Protein AF-A0A445KZV9-F1 (afdb_monomer)

Solvent-accessible surface area (backbone atoms only — not comparable to full-atom values): 21470 Å² total; per-residue (Å²): 110,57,69,61,48,52,51,52,54,50,52,50,52,53,32,38,78,72,71,53,68,75,91,66,48,47,76,49,74,42,58,56,65,67,62,50,48,47,48,76,35,94,82,71,67,91,84,64,98,84,54,65,73,58,49,51,55,51,24,54,36,41,75,69,45,56,33,40,73,51,77,39,58,69,94,70,39,68,64,43,75,79,69,49,76,84,76,62,41,69,89,57,83,83,70,83,82,78,90,72,87,88,88,79,88,82,72,75,97,80,87,82,91,64,96,77,85,78,89,84,82,73,97,79,78,86,74,94,62,52,46,40,83,60,93,56,47,57,45,78,57,68,50,74,50,74,50,84,47,96,90,50,82,59,49,73,49,79,43,80,47,68,42,79,77,90,76,91,73,89,78,82,86,82,97,80,80,79,88,72,82,70,92,71,82,90,81,56,73,43,40,75,63,65,45,79,83,72,94,77,59,55,62,44,77,48,72,50,75,42,88,100,34,34,30,36,41,38,36,31,60,52,43,60,41,47,49,66,34,66,53,43,33,39,36,37,29,75,36,60,72,60,64,52,66,44,37,34,45,27,40,32,43,36,41,36,40,46,56,80,95,63,55,46,76,48,76,45,78,78,42,79,40,80,74,59,95,64,73,78,53,62,76,43,69,50,81,43,79,46,72,34,56,89,48,99,66,70,57,51,40,76,57,49,90,65,38,32,31,35,45,37,27,47,34,44,37,39,28,31,81,83,71,52,76,48,74,48,72,46,78,39,43,36,37,38,64,69,80,77,86,123

InterPro domains:
  IPR014752 Arrestin-like, C-terminal domain superfamily [G3DSA:2.60.40.640] (65-165)
  IPR014752 Arrestin-like, C-terminal domain superfamily [G3DSA:2.60.40.640] (197-342)
  IPR028934 Vacuolar protein sorting protein 26 related [PF03643] (88-323)
  IPR028934 Vacuolar protein sorting protein 26 related [PTHR12233] (84-340)

Secondary structure (DSSP, 8-state):
-HHHHHHHHHHHHHHHHTT----SPEE--BS-HHHHHHHH-TT--TT-TT-HHHHHHHHHHHHTTSEE--B--TTT-HHHHHHS-----TTSTT----SS------S-S----S--------S-----S--EE-SS-EE--EEEEEE--SSSPPEEEEEE----SS--------S--------------------PPPS----EEEEEEETTTEEEEEEES-SEEETT-EEEEEEEEEEE-S-EEEEEEEEEEEEEESSGGG-EEEEEEEEEEE--SS---TT-EEEEEEE-TTS-----EEEETTTEEEEEEEEEEEEETT--EEEEEEEEEEE-------

Mean predicted aligned error: 16.7 Å

Structure (mmCIF, N/CA/C/O backbone):
data_AF-A0A445KZV9-F1
#
_entry.id   AF-A0A445KZV9-F1
#
loop_
_atom_site.group_PDB
_atom_site.id
_atom_site.type_symbol
_atom_site.label_atom_id
_atom_site.label_alt_id
_atom_site.label_comp_id
_atom_site.label_asym_id
_atom_site.label_entity_id
_atom_site.label_seq_id
_atom_site.pdbx_PDB_ins_code
_atom_site.Cartn_x
_atom_site.Cartn_y
_atom_site.Cartn_z
_atom_site.occupancy
_atom_site.B_iso_or_equiv
_atom_site.auth_seq_id
_atom_site.auth_comp_id
_atom_site.auth_asym_id
_atom_site.auth_atom_id
_atom_site.pdbx_PDB_model_num
ATOM 1 N N . MET A 1 1 ? 3.998 21.959 -28.632 1.00 68.44 1 MET A N 1
ATOM 2 C CA . MET A 1 1 ? 3.221 22.962 -29.394 1.00 68.44 1 MET A CA 1
ATOM 3 C C . MET A 1 1 ? 4.062 23.615 -30.491 1.00 68.44 1 MET A C 1
ATOM 5 O O . MET A 1 1 ? 3.639 23.536 -31.634 1.00 68.44 1 MET A O 1
ATOM 9 N N . SER A 1 2 ? 5.243 24.186 -30.200 1.00 69.62 2 SER A N 1
ATOM 10 C CA . SER A 1 2 ? 6.109 24.814 -31.225 1.00 69.62 2 SER A CA 1
ATOM 11 C C . SER A 1 2 ? 6.585 23.843 -32.307 1.00 69.62 2 SER A C 1
ATOM 13 O O . SER A 1 2 ? 6.334 24.089 -33.481 1.00 69.62 2 SER A O 1
ATOM 15 N N . ALA A 1 3 ? 7.164 22.700 -31.927 1.00 75.75 3 ALA A N 1
ATOM 16 C CA . ALA A 1 3 ? 7.610 21.675 -32.879 1.00 75.75 3 ALA A CA 1
ATOM 17 C C . ALA A 1 3 ? 6.485 21.207 -33.826 1.00 75.75 3 ALA A C 1
ATOM 19 O O . ALA A 1 3 ? 6.635 21.242 -35.042 1.00 75.75 3 ALA A O 1
ATOM 20 N N . THR A 1 4 ? 5.314 20.876 -33.274 1.00 76.25 4 THR A N 1
ATOM 21 C CA . THR A 1 4 ? 4.137 20.445 -34.048 1.00 76.25 4 THR A CA 1
ATOM 22 C C . THR A 1 4 ? 3.629 21.534 -35.000 1.00 76.25 4 THR A C 1
ATOM 24 O O . THR A 1 4 ? 3.181 21.235 -36.100 1.00 76.25 4 THR A O 1
ATOM 27 N N . CYS A 1 5 ? 3.719 22.812 -34.613 1.00 79.88 5 CYS A N 1
ATOM 28 C CA . CYS A 1 5 ? 3.376 23.930 -35.493 1.00 79.88 5 CYS A CA 1
ATOM 29 C C . CYS A 1 5 ? 4.316 24.004 -36.707 1.00 79.88 5 CYS A C 1
ATOM 31 O O . CYS A 1 5 ? 3.847 24.189 -37.829 1.00 79.88 5 CYS A O 1
ATOM 33 N N . PHE A 1 6 ? 5.626 23.825 -36.507 1.00 81.25 6 PHE A N 1
ATOM 34 C CA . PHE A 1 6 ? 6.593 23.807 -37.608 1.00 81.25 6 PHE A CA 1
ATOM 35 C C . PHE A 1 6 ? 6.370 22.628 -38.555 1.00 81.25 6 PHE A C 1
ATOM 37 O O . PHE A 1 6 ? 6.401 22.812 -39.770 1.00 81.25 6 PHE A O 1
ATOM 44 N N . GLU A 1 7 ? 6.071 21.445 -38.019 1.00 82.69 7 GLU A N 1
ATOM 45 C CA . GLU A 1 7 ? 5.733 20.271 -38.828 1.00 82.69 7 GLU A CA 1
ATOM 46 C C . GLU A 1 7 ? 4.475 20.501 -39.673 1.00 82.69 7 GLU A C 1
ATOM 48 O O . GLU A 1 7 ? 4.464 20.163 -40.854 1.00 82.69 7 GLU A O 1
ATOM 53 N N . ILE A 1 8 ? 3.438 21.137 -39.115 1.00 83.69 8 ILE A N 1
ATOM 54 C CA . ILE A 1 8 ? 2.223 21.487 -39.865 1.00 83.69 8 ILE A CA 1
ATOM 55 C C . ILE A 1 8 ? 2.541 22.465 -41.001 1.00 83.69 8 ILE A C 1
ATOM 57 O O . ILE A 1 8 ? 2.084 22.263 -42.125 1.00 83.69 8 ILE A O 1
ATOM 61 N N . ILE A 1 9 ? 3.323 23.516 -40.734 1.00 83.25 9 ILE A N 1
ATOM 62 C CA . ILE A 1 9 ? 3.712 24.499 -41.758 1.00 83.25 9 ILE A CA 1
ATOM 63 C C . ILE A 1 9 ? 4.495 23.810 -42.880 1.00 83.25 9 ILE A C 1
ATOM 65 O O . ILE A 1 9 ? 4.191 24.009 -44.058 1.00 83.25 9 ILE A O 1
ATOM 69 N N . TRP A 1 10 ? 5.459 22.964 -42.518 1.00 84.44 10 TRP A N 1
ATOM 70 C CA . TRP A 1 10 ? 6.284 22.232 -43.471 1.00 84.44 10 TRP A CA 1
ATOM 71 C C . TRP A 1 10 ? 5.462 21.247 -44.314 1.00 84.44 10 TRP A C 1
ATOM 73 O O . TRP A 1 10 ? 5.542 21.277 -45.542 1.00 84.44 10 TRP A O 1
ATOM 83 N N . LEU A 1 11 ? 4.595 20.442 -43.687 1.00 84.69 11 LEU A N 1
ATOM 84 C CA . LEU A 1 11 ? 3.715 19.500 -44.387 1.00 84.69 11 LEU A CA 1
ATOM 85 C C . LEU A 1 11 ? 2.742 20.210 -45.332 1.00 84.69 11 LEU A C 1
ATOM 87 O O . LEU A 1 11 ? 2.484 19.718 -46.427 1.00 84.69 11 LEU A O 1
ATOM 91 N N . ARG A 1 12 ? 2.212 21.377 -44.951 1.00 84.31 12 ARG A N 1
ATOM 92 C CA . ARG A 1 12 ? 1.340 22.172 -45.830 1.00 84.31 12 ARG A CA 1
ATOM 93 C C . ARG A 1 12 ? 2.097 22.753 -47.023 1.00 84.31 12 ARG A C 1
ATOM 95 O O . ARG A 1 12 ? 1.534 22.797 -48.116 1.00 84.31 12 ARG A O 1
ATOM 102 N N . GLY A 1 13 ? 3.351 23.164 -46.832 1.00 84.75 13 GLY A N 1
ATOM 103 C CA . GLY A 1 13 ? 4.241 23.565 -47.924 1.00 84.75 13 GLY A CA 1
ATOM 104 C C . GLY A 1 13 ? 4.463 22.418 -48.910 1.00 84.75 13 GLY A C 1
ATOM 105 O O . GLY A 1 13 ? 4.162 22.561 -50.092 1.00 84.75 13 GLY A O 1
ATOM 106 N N . LEU A 1 14 ? 4.850 21.247 -48.398 1.00 85.50 14 LEU A N 1
ATOM 107 C CA . LEU A 1 14 ? 5.061 20.038 -49.197 1.00 85.50 14 LEU A CA 1
ATOM 108 C C . LEU A 1 14 ? 3.797 19.615 -49.963 1.00 85.50 14 LEU A C 1
ATOM 110 O O . LEU A 1 14 ? 3.851 19.331 -51.156 1.00 85.50 14 LEU A O 1
ATOM 114 N N . LEU A 1 15 ? 2.637 19.599 -49.302 1.00 83.25 15 LEU A N 1
ATOM 115 C CA . LEU A 1 15 ? 1.367 19.262 -49.949 1.00 83.25 15 LEU A CA 1
ATOM 116 C C . LEU A 1 15 ? 0.999 20.262 -51.050 1.00 83.25 15 LEU A C 1
ATOM 118 O O . LEU A 1 15 ? 0.454 19.858 -52.072 1.00 83.25 15 LEU A O 1
ATOM 122 N N . THR A 1 16 ? 1.336 21.542 -50.877 1.00 86.19 16 THR A N 1
ATOM 123 C CA . THR A 1 16 ? 1.111 22.571 -51.901 1.00 86.19 16 THR A CA 1
ATOM 124 C C . THR A 1 16 ? 1.975 22.323 -53.137 1.00 86.19 16 THR A C 1
ATOM 126 O O . THR A 1 16 ? 1.464 22.407 -54.252 1.00 86.19 16 THR A O 1
ATOM 129 N N . GLU A 1 17 ? 3.245 21.951 -52.961 1.00 87.12 17 GLU A N 1
ATOM 130 C CA . GLU A 1 17 ? 4.136 21.576 -54.071 1.00 87.12 17 GLU A CA 1
ATOM 131 C C . GLU A 1 17 ? 3.657 20.314 -54.803 1.00 87.12 17 GLU A C 1
ATOM 133 O O . GLU A 1 17 ? 3.781 20.212 -56.021 1.00 87.12 17 GLU A O 1
ATOM 138 N N . LEU A 1 18 ? 3.031 19.384 -54.076 1.00 84.12 18 LEU A N 1
ATOM 139 C CA . LEU A 1 18 ? 2.405 18.181 -54.632 1.00 84.12 18 LEU A CA 1
ATOM 140 C C . LEU A 1 18 ? 1.016 18.434 -55.257 1.00 84.12 18 LEU A C 1
ATOM 142 O O . LEU A 1 18 ? 0.366 17.488 -55.699 1.00 84.12 18 LEU A O 1
ATOM 146 N N . GLY A 1 19 ? 0.552 19.688 -55.307 1.00 85.56 19 GLY A N 1
ATOM 147 C CA . GLY A 1 19 ? -0.718 20.085 -55.929 1.00 85.56 19 GLY A CA 1
ATOM 148 C C . GLY A 1 19 ? -1.952 20.007 -55.020 1.00 85.56 19 GLY A C 1
ATOM 149 O O . GLY A 1 19 ? -3.067 20.246 -55.480 1.00 85.56 19 GLY A O 1
ATOM 150 N N . PHE A 1 20 ? -1.778 19.716 -53.730 1.00 81.25 20 PHE A N 1
ATOM 151 C CA . PHE A 1 20 ? -2.844 19.612 -52.729 1.00 81.25 20 PHE A CA 1
ATOM 152 C C . PHE A 1 20 ? -2.819 20.808 -51.767 1.00 81.25 20 PHE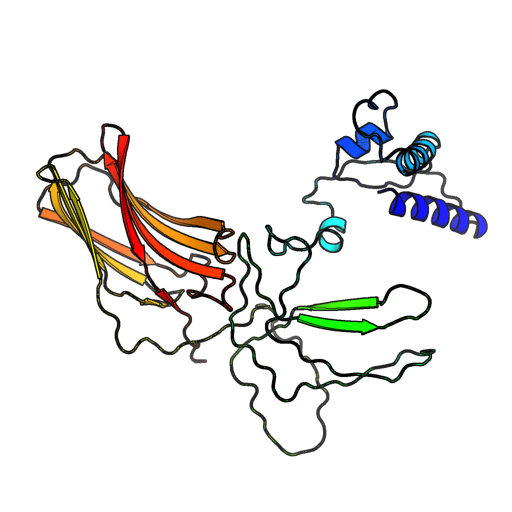 A C 1
ATOM 154 O O . PHE A 1 20 ? -2.449 20.690 -50.596 1.00 81.25 20 PHE A O 1
ATOM 161 N N . SER A 1 21 ? -3.226 21.985 -52.247 1.00 79.69 21 SER A N 1
ATOM 162 C CA . SER A 1 21 ? -3.304 23.181 -51.404 1.00 79.69 21 SER A CA 1
ATOM 163 C C . SER A 1 21 ? -4.443 23.071 -50.381 1.00 79.69 21 SER A C 1
ATOM 165 O O . SER A 1 21 ? -5.591 22.759 -50.701 1.00 79.69 21 SER A O 1
ATOM 167 N N . GLN A 1 22 ? -4.138 23.330 -49.109 1.00 81.00 22 GLN A N 1
ATOM 168 C CA . GLN A 1 22 ? -5.144 23.316 -48.047 1.00 81.00 22 GLN A CA 1
ATOM 169 C C . GLN A 1 22 ? -5.723 24.721 -47.840 1.00 81.00 22 GLN A C 1
ATOM 171 O O . GLN A 1 22 ? -5.030 25.619 -47.372 1.00 81.00 22 GLN A O 1
ATOM 176 N N . ALA A 1 23 ? -7.008 24.916 -48.143 1.00 78.62 23 ALA A N 1
ATOM 177 C CA . ALA A 1 23 ? -7.672 26.216 -47.984 1.00 78.62 23 ALA A CA 1
ATOM 178 C C . ALA A 1 23 ? -8.052 26.547 -46.528 1.00 78.62 23 ALA A C 1
ATOM 180 O O . ALA A 1 23 ? -8.183 27.717 -46.178 1.00 78.62 23 ALA A O 1
ATOM 181 N N . GLN A 1 24 ? -8.244 25.531 -45.680 1.00 85.94 24 GLN A N 1
ATOM 182 C CA . GLN A 1 24 ? -8.680 25.708 -44.291 1.00 85.94 24 GLN A CA 1
ATOM 183 C C . GLN A 1 24 ? -7.506 25.622 -43.300 1.00 85.94 24 GLN A C 1
ATOM 185 O O . GLN A 1 24 ? -6.539 24.898 -43.578 1.00 85.94 24 GLN A O 1
ATOM 190 N N . PRO A 1 25 ? -7.582 26.323 -42.150 1.00 87.31 25 PRO A N 1
ATOM 191 C CA . PRO A 1 25 ? -6.576 26.233 -41.093 1.00 87.31 25 PRO A CA 1
ATOM 192 C C . PRO A 1 25 ? -6.509 24.818 -40.513 1.00 87.31 25 PRO A C 1
ATOM 194 O O . PRO A 1 25 ? -7.543 24.200 -40.257 1.00 87.31 25 PRO A O 1
ATOM 197 N N . THR A 1 26 ? -5.306 24.310 -40.247 1.00 88.25 26 THR A N 1
ATOM 198 C CA . THR A 1 26 ? -5.142 22.997 -39.604 1.00 88.25 26 THR A CA 1
ATOM 199 C C . THR A 1 26 ? -5.372 23.120 -38.088 1.00 88.25 26 THR A C 1
ATOM 201 O O . THR A 1 26 ? -4.723 23.951 -37.449 1.00 88.25 26 THR A O 1
ATOM 204 N N . PRO A 1 27 ? -6.284 22.338 -37.479 1.00 85.75 27 PRO A N 1
ATOM 205 C CA . PRO A 1 27 ? -6.513 22.381 -36.037 1.00 85.75 27 PRO A CA 1
ATOM 206 C C . PRO A 1 27 ? -5.355 21.738 -35.268 1.00 85.75 27 PRO A C 1
ATOM 208 O O . PRO A 1 27 ? -5.082 20.548 -35.400 1.00 85.75 27 PRO A O 1
ATOM 211 N N . LEU A 1 28 ? -4.692 22.537 -34.435 1.00 85.81 28 LEU A N 1
ATOM 212 C CA . LEU A 1 28 ? -3.673 22.117 -33.482 1.00 85.81 28 LEU A CA 1
ATOM 213 C C . LEU A 1 28 ? -4.291 22.127 -32.078 1.00 85.81 28 LEU A C 1
ATOM 215 O O . LEU A 1 28 ? -4.379 23.168 -31.428 1.00 85.81 28 LEU A O 1
ATOM 219 N N . HIS A 1 29 ? -4.759 20.963 -31.629 1.00 82.62 29 HIS A N 1
ATOM 220 C CA . HIS A 1 29 ? -5.399 20.813 -30.323 1.00 82.62 29 HIS A CA 1
ATOM 221 C C . HIS A 1 29 ? -4.395 20.985 -29.177 1.00 82.62 29 HIS A C 1
ATOM 223 O O . HIS A 1 29 ? -3.295 20.432 -29.223 1.00 82.62 29 HIS A O 1
ATOM 229 N N . ALA A 1 30 ? -4.789 21.732 -28.146 1.00 78.06 30 ALA A N 1
ATOM 230 C CA . ALA A 1 30 ? -3.965 21.979 -26.967 1.00 78.06 30 ALA A CA 1
ATOM 231 C C . ALA A 1 30 ? -4.789 21.957 -25.672 1.00 78.06 30 ALA A C 1
ATOM 233 O O . ALA A 1 30 ? -5.921 22.440 -25.642 1.00 78.06 30 ALA A O 1
ATOM 234 N N . ASP A 1 31 ? -4.202 21.433 -24.599 1.00 77.25 31 ASP A N 1
ATOM 235 C CA . ASP A 1 31 ? -4.794 21.355 -23.259 1.00 77.25 31 ASP A CA 1
ATOM 236 C C . ASP A 1 31 ? -4.443 22.556 -22.373 1.00 77.25 31 ASP A C 1
ATOM 238 O O . ASP A 1 31 ? -5.211 22.954 -21.498 1.00 77.25 31 ASP A O 1
ATOM 242 N N . ASN A 1 32 ? -3.283 23.172 -22.600 1.00 79.00 32 ASN A N 1
ATOM 243 C CA . ASN A 1 32 ? -2.842 24.317 -21.819 1.00 79.00 32 ASN A CA 1
ATOM 244 C C . ASN A 1 32 ? -3.531 25.612 -22.279 1.00 79.00 32 ASN A C 1
ATOM 246 O O . ASN A 1 32 ? -3.108 26.274 -23.231 1.00 79.00 32 ASN A O 1
ATOM 250 N N . THR A 1 33 ? -4.566 26.007 -21.542 1.00 77.25 33 THR A N 1
ATOM 251 C CA . THR A 1 33 ? -5.363 27.214 -21.791 1.00 77.25 33 THR A CA 1
ATOM 252 C C . THR A 1 33 ? -4.523 28.492 -21.740 1.00 77.25 33 THR A C 1
ATOM 254 O O . THR A 1 33 ? -4.758 29.404 -22.531 1.00 77.25 33 THR A O 1
ATOM 257 N N . SER A 1 34 ? -3.492 28.549 -20.889 1.00 71.00 34 SER A N 1
ATOM 258 C CA . SER A 1 34 ? -2.565 29.686 -20.834 1.00 71.00 34 SER A CA 1
ATOM 259 C C . SER A 1 34 ? -1.707 29.784 -22.097 1.00 71.00 34 SER A C 1
ATOM 261 O O . SER A 1 34 ? -1.517 30.878 -22.620 1.00 71.00 34 SER A O 1
ATOM 263 N N . ALA A 1 35 ? -1.230 28.657 -22.633 1.00 70.94 35 ALA A N 1
ATOM 264 C CA . ALA A 1 35 ? -0.456 28.642 -23.878 1.00 70.94 35 ALA A CA 1
ATOM 265 C C . ALA A 1 35 ? -1.302 29.086 -25.085 1.00 70.94 35 ALA A C 1
ATOM 267 O O . ALA A 1 35 ? -0.828 29.859 -25.916 1.00 70.94 35 ALA A O 1
ATOM 268 N N . ILE A 1 36 ? -2.573 28.669 -25.139 1.00 78.25 36 ILE A N 1
ATOM 269 C CA . ILE A 1 36 ? -3.538 29.113 -26.159 1.00 78.25 36 ILE A CA 1
ATOM 270 C C . ILE A 1 36 ? -3.770 30.626 -26.060 1.00 78.25 36 ILE A C 1
ATOM 272 O O . ILE A 1 36 ? -3.716 31.327 -27.067 1.00 78.25 36 ILE A O 1
ATOM 276 N N . GLN A 1 37 ? -3.990 31.146 -24.850 1.00 73.56 37 GLN A N 1
ATOM 277 C CA . GLN A 1 37 ? -4.226 32.576 -24.625 1.00 73.56 37 GLN A CA 1
ATOM 278 C C . GLN A 1 37 ? -3.011 33.437 -24.983 1.00 73.56 37 GLN A C 1
ATOM 280 O O . GLN A 1 37 ? -3.175 34.498 -25.580 1.00 73.56 37 GLN A O 1
ATOM 285 N N . ILE A 1 38 ? -1.798 32.973 -24.671 1.00 73.62 38 ILE A N 1
ATOM 286 C CA . ILE A 1 38 ? -0.553 33.660 -25.040 1.00 73.62 38 ILE A CA 1
ATOM 287 C C . ILE A 1 38 ? -0.361 33.657 -26.561 1.00 73.62 38 ILE A C 1
ATOM 289 O O . ILE A 1 38 ? 0.065 34.666 -27.124 1.00 73.62 38 ILE A O 1
ATOM 293 N N . ALA A 1 39 ? -0.678 32.555 -27.246 1.00 70.69 39 ALA A N 1
ATOM 294 C CA . ALA A 1 39 ? -0.599 32.490 -28.704 1.00 70.69 39 ALA A CA 1
ATOM 295 C C . ALA A 1 39 ? -1.643 33.400 -29.379 1.00 70.69 39 ALA A C 1
ATOM 297 O O . ALA A 1 39 ? -1.313 34.059 -30.358 1.00 70.69 39 ALA A O 1
ATOM 298 N N . ALA A 1 40 ? -2.857 33.490 -28.825 1.00 72.06 40 ALA A N 1
ATOM 299 C CA . ALA A 1 40 ? -3.976 34.220 -29.421 1.00 72.06 40 ALA A CA 1
ATOM 300 C C . ALA A 1 40 ? -4.052 35.721 -29.072 1.00 72.06 40 ALA A C 1
ATOM 302 O O . ALA A 1 40 ? -4.736 36.450 -29.785 1.00 72.06 40 ALA A O 1
ATOM 303 N N . ASN A 1 41 ? -3.407 36.200 -27.995 1.00 68.94 41 ASN A N 1
ATOM 304 C CA . ASN A 1 41 ? -3.514 37.601 -27.556 1.00 68.94 41 ASN A CA 1
ATOM 305 C C . ASN A 1 41 ? -2.153 38.280 -27.277 1.00 68.94 41 ASN A C 1
ATOM 307 O O . ASN A 1 41 ? -1.407 37.832 -26.403 1.00 68.94 41 ASN A O 1
ATOM 311 N N . PRO A 1 42 ? -1.857 39.432 -27.917 1.00 57.06 42 PRO A N 1
ATOM 312 C CA . PRO A 1 42 ? -0.589 40.154 -27.769 1.00 57.06 42 PRO A CA 1
ATOM 313 C C . PRO A 1 42 ? -0.447 40.984 -26.476 1.00 57.06 42 PRO A C 1
ATOM 315 O O . PRO A 1 42 ? 0.577 41.614 -26.272 1.00 57.06 42 PRO A O 1
ATOM 318 N N . VAL A 1 43 ? -1.441 41.025 -25.584 1.00 58.53 43 VAL A N 1
ATOM 319 C CA . VAL A 1 43 ? -1.382 41.868 -24.364 1.00 58.53 43 VAL A CA 1
ATOM 320 C C . VAL A 1 43 ? -0.793 41.119 -23.152 1.00 58.53 43 VAL A C 1
ATOM 322 O O . VAL A 1 43 ? -0.329 41.732 -22.194 1.00 58.53 43 VAL A O 1
ATOM 325 N N . TYR A 1 44 ? -0.737 39.783 -23.187 1.00 55.59 44 TYR A N 1
ATOM 326 C CA . TYR A 1 44 ? -0.236 38.956 -22.081 1.00 55.59 44 TYR A CA 1
ATOM 327 C C . TYR A 1 44 ? 1.267 38.678 -22.230 1.00 55.59 44 TYR A C 1
ATOM 329 O O . TYR A 1 44 ? 1.664 37.621 -22.719 1.00 55.59 44 TYR A O 1
ATOM 337 N N . HIS A 1 45 ? 2.123 39.640 -21.874 1.00 54.09 45 HIS A N 1
ATOM 338 C CA . HIS A 1 45 ? 3.590 39.513 -22.015 1.00 54.09 45 HIS A CA 1
ATOM 339 C C . HIS A 1 45 ? 4.360 39.553 -20.688 1.00 54.09 45 HIS A C 1
ATOM 341 O O . HIS A 1 45 ? 5.577 39.397 -20.673 1.00 54.09 45 HIS A O 1
ATOM 347 N N . GLU A 1 46 ? 3.695 39.734 -19.548 1.00 46.19 46 GLU A N 1
ATOM 348 C CA . GLU A 1 46 ? 4.412 40.310 -18.408 1.00 46.19 46 GLU A CA 1
ATOM 349 C C . GLU A 1 46 ? 5.286 39.364 -17.560 1.00 46.19 46 GLU A C 1
ATOM 351 O O . GLU A 1 46 ? 5.911 39.851 -16.622 1.00 46.19 46 GLU A O 1
ATOM 356 N N . ARG A 1 47 ? 5.416 38.049 -17.838 1.00 50.72 47 ARG A N 1
ATOM 357 C CA . ARG A 1 47 ? 6.205 37.157 -16.940 1.00 50.72 47 ARG A CA 1
ATOM 358 C C . ARG A 1 47 ? 7.033 35.991 -17.516 1.00 50.72 47 ARG A C 1
ATOM 360 O O . ARG A 1 47 ? 7.427 35.130 -16.737 1.00 50.72 47 ARG A O 1
ATOM 367 N N . THR A 1 48 ? 7.400 35.929 -18.799 1.00 49.75 48 THR A N 1
ATOM 368 C CA . THR A 1 48 ? 8.268 34.820 -19.292 1.00 49.75 48 THR A CA 1
ATOM 369 C C . THR A 1 48 ? 9.348 35.263 -20.284 1.00 49.75 48 THR A C 1
ATOM 371 O O . THR A 1 48 ? 9.244 35.075 -21.489 1.00 49.75 48 THR A O 1
ATOM 374 N N . LYS A 1 49 ? 10.459 35.785 -19.752 1.00 45.28 49 LYS A N 1
ATOM 375 C CA . LYS A 1 49 ? 11.611 36.328 -20.504 1.00 45.28 49 LYS A CA 1
ATOM 376 C C . LYS A 1 49 ? 12.509 35.286 -21.216 1.00 45.28 49 LYS A C 1
ATOM 378 O O . LYS A 1 49 ? 13.607 35.619 -21.640 1.00 45.28 49 LYS A O 1
ATOM 383 N N . HIS A 1 50 ? 12.073 34.025 -21.329 1.00 46.50 50 HIS A N 1
ATOM 384 C CA . HIS A 1 50 ? 12.854 32.925 -21.931 1.00 46.50 50 HIS A CA 1
ATOM 385 C C . HIS A 1 50 ? 12.100 32.111 -23.007 1.00 46.50 50 HIS A C 1
ATOM 387 O O . HIS A 1 50 ? 12.567 31.045 -23.393 1.00 46.50 50 HIS A O 1
ATOM 393 N N . ILE A 1 51 ? 10.950 32.585 -23.508 1.00 50.91 51 ILE A N 1
ATOM 394 C CA . ILE A 1 51 ? 10.084 31.838 -24.455 1.00 50.91 51 ILE A CA 1
ATOM 395 C C . ILE A 1 51 ? 9.849 32.608 -25.783 1.00 50.91 51 ILE A C 1
ATOM 397 O O . ILE A 1 51 ? 8.997 32.260 -26.596 1.00 50.91 51 ILE A O 1
ATOM 401 N N . GLU A 1 52 ? 10.615 33.665 -26.053 1.00 52.12 52 GLU A N 1
ATOM 402 C CA . GLU A 1 52 ? 10.238 34.655 -27.074 1.00 52.12 52 GLU A CA 1
ATOM 403 C C . GLU A 1 52 ? 10.233 34.108 -28.520 1.00 52.12 52 GLU A C 1
ATOM 405 O O . GLU A 1 52 ? 9.259 34.322 -29.237 1.00 52.12 52 GLU A O 1
ATOM 410 N N . VAL A 1 53 ? 11.224 33.323 -28.959 1.00 54.38 53 VAL A N 1
ATOM 411 C CA . VAL A 1 53 ? 11.365 32.970 -30.394 1.00 54.38 53 VAL A CA 1
ATOM 412 C C . VAL A 1 53 ? 10.294 31.983 -30.899 1.00 54.38 53 VAL A C 1
ATOM 414 O O . VAL A 1 53 ? 9.689 32.194 -31.955 1.00 54.38 53 VAL A O 1
ATOM 417 N N . ASP A 1 54 ? 10.004 30.933 -30.129 1.00 58.47 54 ASP A N 1
ATOM 418 C CA . ASP A 1 54 ? 9.048 29.884 -30.517 1.00 58.47 54 ASP A CA 1
ATOM 419 C C . ASP A 1 54 ? 7.594 30.379 -30.493 1.00 58.47 54 ASP A C 1
ATOM 421 O O . ASP A 1 54 ? 6.780 29.995 -31.336 1.00 58.47 54 ASP A O 1
ATOM 425 N N . CYS A 1 55 ? 7.259 31.271 -29.556 1.00 64.62 55 CYS A N 1
ATOM 426 C CA . CYS A 1 55 ? 5.912 31.826 -29.434 1.00 64.62 55 CYS A CA 1
ATOM 427 C C . CYS A 1 55 ? 5.570 32.816 -30.552 1.00 64.62 55 CYS A C 1
ATOM 429 O O . CYS A 1 55 ? 4.413 32.869 -30.971 1.00 64.62 55 CYS A O 1
ATOM 431 N N . HIS A 1 56 ? 6.546 33.573 -31.069 1.00 68.25 56 HIS A N 1
ATOM 432 C CA . HIS A 1 56 ? 6.316 34.463 -32.212 1.00 68.25 56 HIS A CA 1
ATOM 433 C C . HIS A 1 56 ? 5.942 33.688 -33.480 1.00 68.25 56 HIS A C 1
ATOM 435 O O . HIS A 1 56 ? 5.032 34.099 -34.195 1.00 68.25 56 HIS A O 1
ATOM 441 N N . SER A 1 57 ? 6.586 32.543 -33.716 1.00 69.56 57 SER A N 1
ATOM 442 C CA . SER A 1 57 ? 6.352 31.721 -34.911 1.00 69.56 57 SER A CA 1
ATOM 443 C C . SER A 1 57 ? 4.965 31.066 -34.910 1.00 69.56 57 SER A C 1
ATOM 445 O O . SER A 1 57 ? 4.272 31.076 -35.925 1.00 69.56 57 SER A O 1
ATOM 447 N N . ILE A 1 58 ? 4.519 30.543 -33.760 1.00 76.88 58 ILE A N 1
ATOM 448 C CA . ILE A 1 58 ? 3.165 29.975 -33.614 1.00 76.88 58 ILE A CA 1
ATOM 449 C C . ILE A 1 58 ? 2.103 31.067 -33.784 1.00 76.88 58 ILE A C 1
ATOM 451 O O . ILE A 1 58 ? 1.073 30.836 -34.416 1.00 76.88 58 ILE A O 1
ATOM 455 N N . ARG A 1 59 ? 2.356 32.260 -33.235 1.00 77.88 59 ARG A N 1
ATOM 456 C CA . ARG A 1 59 ? 1.445 33.403 -33.342 1.00 77.88 59 ARG A CA 1
ATOM 457 C C . ARG A 1 59 ? 1.291 33.872 -34.787 1.00 77.88 59 ARG A C 1
ATOM 459 O O . ARG A 1 59 ? 0.169 33.972 -35.262 1.00 77.88 59 ARG A O 1
ATOM 466 N N . ASP A 1 60 ? 2.395 34.061 -35.506 1.00 79.62 60 ASP A N 1
ATOM 467 C CA . ASP A 1 60 ? 2.368 34.435 -36.926 1.00 79.62 60 ASP A CA 1
ATOM 468 C C . ASP A 1 60 ? 1.620 33.386 -37.776 1.00 79.62 60 ASP A C 1
ATOM 470 O O . ASP A 1 60 ? 0.821 33.734 -38.645 1.00 79.62 60 ASP A O 1
ATOM 474 N N . ALA A 1 61 ? 1.780 32.093 -37.471 1.00 81.19 61 ALA A N 1
ATOM 475 C CA . ALA A 1 61 ? 1.035 31.020 -38.132 1.00 81.19 61 ALA A CA 1
ATOM 476 C C . ALA A 1 61 ? -0.475 31.029 -37.811 1.00 81.19 61 ALA A C 1
ATOM 478 O O . ALA A 1 61 ? -1.294 30.708 -38.679 1.00 81.19 61 ALA A O 1
ATOM 479 N N . TYR A 1 62 ? -0.855 31.396 -36.585 1.00 83.38 62 TYR A N 1
ATOM 480 C CA . TYR A 1 62 ? -2.251 31.552 -36.174 1.00 83.38 62 TYR A CA 1
ATOM 481 C C . TYR A 1 62 ? -2.900 32.781 -36.831 1.00 83.38 62 TYR A C 1
ATOM 483 O O . TYR A 1 62 ? -3.975 32.665 -37.423 1.00 83.38 62 TYR A O 1
ATOM 491 N N . ASP A 1 63 ? -2.215 33.928 -36.830 1.00 81.56 63 ASP A N 1
ATOM 492 C CA . ASP A 1 63 ? -2.698 35.182 -37.425 1.00 81.56 63 ASP A CA 1
ATOM 493 C C . ASP A 1 63 ? -2.884 35.058 -38.945 1.00 81.56 63 ASP A C 1
ATOM 495 O O . ASP A 1 63 ? -3.883 35.517 -39.505 1.00 81.56 63 ASP A O 1
ATOM 499 N N . ARG A 1 64 ? -1.976 34.339 -39.621 1.00 83.00 64 ARG A N 1
ATOM 500 C CA . ARG A 1 64 ? -2.089 33.999 -41.052 1.00 83.00 64 ARG A CA 1
ATOM 501 C C . ARG A 1 64 ? -3.132 32.922 -41.355 1.00 83.00 64 ARG A C 1
ATOM 503 O O . ARG A 1 64 ? -3.268 32.523 -42.510 1.00 83.00 64 ARG A O 1
ATOM 510 N N . ARG A 1 65 ? -3.864 32.437 -40.345 1.00 82.25 65 ARG A N 1
ATOM 511 C CA . ARG A 1 65 ? -4.864 31.361 -40.455 1.00 82.25 65 ARG A CA 1
ATOM 512 C C . ARG A 1 65 ? -4.303 30.061 -41.045 1.00 82.25 65 ARG A C 1
ATOM 514 O O . ARG A 1 65 ? -5.032 29.290 -41.664 1.00 82.25 65 ARG A O 1
ATOM 521 N N . VAL A 1 66 ? -3.011 29.795 -40.846 1.00 84.50 66 VAL A N 1
ATOM 522 C CA . VAL A 1 66 ? -2.388 28.516 -41.227 1.00 84.50 66 VAL A CA 1
ATOM 523 C C . VAL A 1 66 ? -2.809 27.422 -40.244 1.00 84.50 66 VAL A C 1
ATOM 525 O O . VAL A 1 66 ? -3.069 26.287 -40.649 1.00 84.50 66 VAL A O 1
ATOM 528 N N . ILE A 1 67 ? -2.944 27.783 -38.965 1.00 87.56 67 ILE A N 1
ATOM 529 C CA . ILE A 1 67 ? -3.381 26.896 -37.885 1.00 87.56 67 ILE A CA 1
ATOM 530 C C . ILE A 1 67 ? -4.563 27.486 -37.106 1.00 87.56 67 ILE A C 1
ATOM 532 O O . ILE A 1 67 ? -4.769 28.697 -37.089 1.00 87.56 67 ILE A O 1
ATOM 536 N N . SER A 1 68 ? -5.323 26.628 -36.427 1.00 87.50 68 SER A N 1
ATOM 537 C CA . SER A 1 68 ? -6.285 27.021 -35.386 1.00 87.50 68 SER A CA 1
ATOM 538 C C . SER A 1 68 ? -5.954 26.309 -34.073 1.00 87.50 68 SER A C 1
ATOM 540 O O . SER A 1 68 ? -5.370 25.230 -34.101 1.00 87.50 68 SER A O 1
ATOM 542 N N . LEU A 1 69 ? -6.300 26.907 -32.928 1.00 84.75 69 LEU A N 1
ATOM 543 C CA . LEU A 1 69 ? -5.939 26.403 -31.592 1.00 84.75 69 LEU A CA 1
ATOM 544 C C . LEU A 1 69 ? -7.181 26.037 -30.756 1.00 84.75 69 LEU A C 1
ATOM 546 O O . LEU A 1 69 ? -7.486 26.714 -29.771 1.00 84.75 69 LEU A O 1
ATOM 550 N N . PRO A 1 70 ? -7.948 25.001 -31.141 1.00 83.38 70 PRO A N 1
ATOM 551 C CA . PRO A 1 70 ? -9.060 24.522 -30.329 1.00 83.38 70 PRO A CA 1
ATOM 552 C C . PRO A 1 70 ? -8.560 23.907 -29.014 1.00 83.38 70 PRO A C 1
ATOM 554 O O . PRO A 1 70 ? -7.691 23.031 -29.006 1.00 83.38 70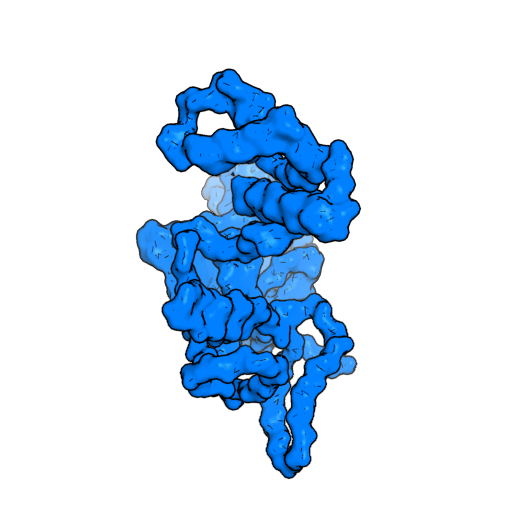 PRO A O 1
ATOM 557 N N . HIS A 1 71 ? -9.151 24.330 -27.897 1.00 82.94 71 HIS A N 1
ATOM 558 C CA . HIS A 1 71 ? -8.882 23.722 -26.597 1.00 82.94 71 HIS A CA 1
ATOM 559 C C . HIS A 1 71 ? -9.452 22.299 -26.533 1.00 82.94 71 HIS A C 1
ATOM 561 O O . HIS A 1 71 ? -10.605 22.069 -26.907 1.00 82.94 71 HIS A O 1
ATOM 567 N N . ILE A 1 72 ? -8.669 21.358 -26.008 1.00 80.88 72 ILE A N 1
ATOM 568 C CA . ILE A 1 72 ? -9.111 20.000 -25.683 1.00 80.88 72 ILE A CA 1
ATOM 569 C C . ILE A 1 72 ? -8.840 19.721 -24.204 1.00 80.88 72 ILE A C 1
ATOM 571 O O . ILE A 1 72 ? -7.817 20.125 -23.668 1.00 80.88 72 ILE A O 1
ATOM 575 N N . SER A 1 73 ? -9.759 19.041 -23.517 1.00 72.38 73 SER A N 1
ATOM 576 C CA . SER A 1 73 ? -9.503 18.629 -22.134 1.00 72.38 73 SER A CA 1
ATOM 577 C C . SER A 1 73 ? -8.344 17.632 -22.087 1.00 72.38 73 SER A C 1
ATOM 579 O O . SER A 1 73 ? -8.292 16.710 -22.902 1.00 72.38 73 SER A O 1
ATOM 581 N N . THR A 1 74 ? -7.459 17.773 -21.098 1.00 67.62 74 THR A N 1
ATOM 582 C CA . THR A 1 74 ? -6.330 16.866 -20.842 1.00 67.62 74 THR A CA 1
ATOM 583 C C . THR A 1 74 ? -6.746 15.389 -20.813 1.00 67.62 74 THR A C 1
ATOM 585 O O . THR A 1 74 ? -6.020 14.536 -21.305 1.00 67.62 74 THR A O 1
ATOM 588 N N . SER A 1 75 ? -7.941 15.067 -20.302 1.00 62.59 75 SER A N 1
ATOM 589 C CA . SER A 1 75 ? -8.450 13.686 -20.242 1.00 62.59 75 SER A CA 1
ATOM 590 C C . SER A 1 75 ? -8.805 13.082 -21.608 1.00 62.59 75 SER A C 1
ATOM 592 O O . SER A 1 75 ? -8.968 11.870 -21.713 1.00 62.59 75 SER A O 1
ATOM 594 N N . ILE A 1 76 ? -8.925 13.911 -22.648 1.00 68.38 76 ILE A N 1
ATOM 595 C CA . ILE A 1 76 ? -9.318 13.528 -24.014 1.00 68.38 76 ILE A CA 1
ATOM 596 C C . ILE A 1 76 ? -8.144 13.735 -24.994 1.00 68.38 76 ILE A C 1
ATOM 598 O O . ILE A 1 76 ? -8.190 13.285 -26.139 1.00 68.38 76 ILE A O 1
ATOM 602 N N . GLN A 1 77 ? -7.055 14.379 -24.563 1.00 68.56 77 GLN A N 1
ATOM 603 C CA . GLN A 1 77 ? -5.862 14.584 -25.378 1.00 68.56 77 GLN A CA 1
ATOM 604 C C . GLN A 1 77 ? -5.106 13.260 -25.560 1.00 68.56 77 GLN A C 1
ATOM 606 O O . GLN A 1 77 ? -4.238 12.902 -24.775 1.00 68.56 77 GLN A O 1
ATOM 611 N N . ILE A 1 78 ? -5.404 12.533 -26.640 1.00 62.22 78 ILE A N 1
ATOM 612 C CA . ILE A 1 78 ? -4.772 11.237 -26.958 1.00 62.22 78 ILE A CA 1
ATOM 613 C C . ILE A 1 78 ? -3.238 11.360 -27.046 1.00 62.22 78 ILE A C 1
ATOM 615 O O . ILE A 1 78 ? -2.521 10.436 -26.673 1.00 62.22 78 ILE A O 1
ATOM 619 N N . ALA A 1 79 ? -2.718 12.520 -27.463 1.00 59.16 79 ALA A N 1
ATOM 620 C CA . ALA A 1 79 ? -1.282 12.795 -27.489 1.00 59.16 79 ALA A CA 1
ATOM 621 C C . ALA A 1 79 ? -0.624 12.760 -26.096 1.00 59.16 79 ALA A C 1
ATOM 623 O O . ALA A 1 79 ? 0.565 12.464 -26.008 1.00 59.16 79 ALA A O 1
ATOM 624 N N . ASP A 1 80 ? -1.362 12.999 -25.007 1.00 53.81 80 ASP A N 1
ATOM 625 C CA . ASP A 1 80 ? -0.820 12.911 -23.646 1.00 53.81 80 ASP A CA 1
ATOM 626 C C . ASP A 1 80 ? -0.461 11.486 -23.257 1.00 53.81 80 ASP A C 1
ATOM 628 O O . ASP A 1 80 ? 0.555 11.283 -22.606 1.00 53.81 80 ASP A O 1
ATOM 632 N N . ILE A 1 81 ? -1.228 10.489 -23.703 1.00 56.19 81 ILE A N 1
ATOM 633 C CA . ILE A 1 81 ? -0.873 9.076 -23.505 1.00 56.19 81 ILE A CA 1
ATOM 634 C C . ILE A 1 81 ? 0.502 8.763 -24.118 1.00 56.19 81 ILE A C 1
ATOM 636 O O . ILE A 1 81 ? 1.240 7.941 -23.579 1.00 56.19 81 ILE A O 1
ATOM 640 N N . PHE A 1 82 ? 0.856 9.429 -25.220 1.00 47.09 82 PHE A N 1
ATOM 641 C CA . PHE A 1 82 ? 2.099 9.191 -25.956 1.00 47.09 82 PHE A CA 1
ATOM 642 C C . PHE A 1 82 ? 3.251 10.130 -25.565 1.00 47.09 82 PHE A C 1
ATOM 644 O O . PHE A 1 82 ? 4.403 9.819 -25.855 1.00 47.09 82 PHE A O 1
ATOM 651 N N . THR A 1 83 ? 2.970 11.267 -24.920 1.00 44.56 83 THR A N 1
ATOM 652 C CA . THR A 1 83 ? 3.970 12.317 -24.631 1.00 44.56 83 THR A CA 1
ATOM 653 C C . THR A 1 83 ? 4.130 12.635 -23.147 1.00 44.56 83 THR A C 1
ATOM 655 O O . THR A 1 83 ? 5.191 13.117 -22.746 1.00 44.56 83 THR A O 1
ATOM 658 N N . LYS A 1 84 ? 3.130 12.339 -22.305 1.00 45.12 84 LYS A N 1
ATOM 659 C CA . LYS A 1 84 ? 3.257 12.413 -20.847 1.00 45.12 84 LYS A CA 1
ATOM 660 C C . LYS A 1 84 ? 3.803 11.079 -20.353 1.00 45.12 84 LYS A C 1
ATOM 662 O O . LYS A 1 84 ? 3.206 10.021 -20.532 1.00 45.12 84 LYS A O 1
ATOM 667 N N . THR A 1 85 ? 4.972 11.127 -19.727 1.00 37.47 85 THR A N 1
ATOM 668 C CA . THR A 1 85 ? 5.580 9.961 -19.092 1.00 37.47 85 THR A CA 1
ATOM 669 C C . THR A 1 85 ? 4.655 9.429 -17.996 1.00 37.47 85 THR A C 1
ATOM 671 O O . THR A 1 85 ? 4.377 10.117 -17.017 1.00 37.47 85 THR A O 1
ATOM 674 N N . LEU A 1 86 ? 4.174 8.192 -18.158 1.00 40.69 86 LEU A N 1
ATOM 675 C CA . LEU A 1 86 ? 3.462 7.452 -17.113 1.00 40.69 86 LEU A CA 1
ATOM 676 C C . LEU A 1 86 ? 4.355 7.370 -15.871 1.00 40.69 86 LEU A C 1
ATOM 678 O O . LEU A 1 86 ? 5.410 6.729 -15.894 1.00 40.69 86 LEU A O 1
ATOM 682 N N . THR A 1 87 ? 3.933 8.075 -14.828 1.00 36.22 87 THR A N 1
ATOM 683 C CA . THR A 1 87 ? 4.819 8.756 -13.895 1.00 36.22 87 THR A CA 1
ATOM 684 C C . THR A 1 87 ? 5.805 7.857 -13.147 1.00 36.22 87 THR A C 1
ATOM 686 O O . THR A 1 87 ? 5.538 6.711 -12.786 1.00 36.22 87 THR A O 1
ATOM 689 N N . GLN A 1 88 ? 6.988 8.441 -12.978 1.00 44.28 88 GLN A N 1
ATOM 690 C CA . GLN A 1 88 ? 8.241 7.939 -12.426 1.00 44.28 88 GLN A CA 1
ATOM 691 C C . GLN A 1 88 ? 8.473 8.592 -11.053 1.00 44.28 88 GLN A C 1
ATOM 693 O O . GLN A 1 88 ? 7.820 9.584 -10.739 1.00 44.28 88 GLN A O 1
ATOM 698 N N . MET A 1 89 ? 9.401 8.055 -10.252 1.00 38.72 89 MET A N 1
ATOM 699 C CA . MET A 1 89 ? 9.775 8.562 -8.920 1.00 38.72 89 MET A CA 1
ATOM 700 C C . MET A 1 89 ? 9.711 10.099 -8.815 1.00 38.72 89 MET A C 1
ATOM 702 O O . MET A 1 89 ? 10.482 10.795 -9.476 1.00 38.72 89 MET A O 1
ATOM 706 N N . TYR A 1 90 ? 8.790 10.635 -8.008 1.00 50.53 90 TYR A N 1
ATOM 707 C CA . TYR A 1 90 ? 8.400 12.052 -8.087 1.00 50.53 90 TYR A CA 1
ATOM 708 C C . TYR A 1 90 ? 9.452 13.038 -7.544 1.00 50.53 90 TYR A C 1
ATOM 710 O O . TYR A 1 90 ? 9.429 14.206 -7.936 1.00 50.53 90 TYR A O 1
ATOM 718 N N . PHE A 1 91 ? 10.392 12.586 -6.704 1.00 46.38 91 PHE A N 1
ATOM 719 C CA . PHE A 1 91 ? 11.342 13.465 -5.999 1.00 46.38 91 PHE A CA 1
ATOM 720 C C . PHE A 1 91 ? 12.754 13.537 -6.601 1.00 46.38 91 PHE A C 1
ATOM 722 O O . PHE A 1 91 ? 13.498 14.447 -6.256 1.00 46.38 91 PHE A O 1
ATOM 729 N N . ASP A 1 92 ? 13.117 12.633 -7.518 1.00 46.69 92 ASP A N 1
ATOM 730 C CA . ASP A 1 92 ? 14.414 12.647 -8.218 1.00 46.69 92 ASP A CA 1
ATOM 731 C C . ASP A 1 92 ? 14.187 12.435 -9.723 1.00 46.69 92 ASP A C 1
ATOM 733 O O . ASP A 1 92 ? 14.475 11.385 -10.307 1.00 46.69 92 ASP A O 1
ATOM 737 N N . ARG A 1 93 ? 13.528 13.425 -10.340 1.00 43.12 93 ARG A N 1
ATOM 738 C CA . ARG A 1 93 ? 13.166 13.413 -11.762 1.00 43.12 93 ARG A CA 1
ATOM 739 C C . ARG A 1 93 ? 14.433 13.384 -12.624 1.00 43.12 93 ARG A C 1
ATOM 741 O O . ARG A 1 93 ? 15.032 14.423 -12.875 1.00 43.12 93 ARG A O 1
ATOM 748 N N . GLY A 1 94 ? 14.796 12.199 -13.112 1.00 48.53 94 GLY A N 1
ATOM 749 C CA . GLY A 1 94 ? 15.851 12.010 -14.116 1.00 48.53 94 GLY A CA 1
ATOM 750 C C . GLY A 1 94 ? 16.750 10.798 -13.880 1.00 48.53 94 GLY A C 1
ATOM 751 O O . GLY A 1 94 ? 17.323 10.285 -14.838 1.00 48.53 94 GLY A O 1
ATOM 752 N N . ASN A 1 95 ? 16.822 10.286 -12.648 1.00 58.66 95 ASN A N 1
ATOM 753 C CA . ASN A 1 95 ? 17.671 9.142 -12.321 1.00 58.66 95 ASN A CA 1
ATOM 754 C C . ASN A 1 95 ? 16.852 7.849 -12.275 1.00 58.66 95 ASN A C 1
ATOM 756 O O . ASN A 1 95 ? 16.073 7.598 -11.354 1.00 58.66 95 ASN A O 1
ATOM 760 N N . PHE A 1 96 ? 17.028 7.005 -13.290 1.00 67.94 96 PHE A N 1
ATOM 761 C CA . PHE A 1 96 ? 16.630 5.603 -13.207 1.00 67.94 96 PHE A CA 1
ATOM 762 C C . PHE A 1 96 ? 17.631 4.875 -12.310 1.00 67.94 96 PHE A C 1
ATOM 764 O O . PHE A 1 96 ? 18.841 5.024 -12.473 1.00 67.94 96 PHE A O 1
ATOM 771 N N . TYR A 1 97 ? 17.127 4.098 -11.355 1.00 73.69 97 TYR A N 1
ATOM 772 C CA . TYR A 1 97 ? 17.961 3.217 -10.549 1.00 73.69 97 TYR A CA 1
ATOM 773 C C . TYR A 1 97 ? 17.768 1.786 -11.026 1.00 73.69 97 TYR A C 1
ATOM 775 O O . TYR A 1 97 ? 16.788 1.130 -10.667 1.00 73.69 97 TYR A O 1
ATOM 783 N N . ASP A 1 98 ? 18.727 1.313 -11.811 1.00 74.94 98 ASP A N 1
ATOM 784 C CA . ASP A 1 98 ? 18.769 -0.074 -12.247 1.00 74.94 98 ASP A CA 1
ATOM 785 C C . ASP A 1 98 ? 19.314 -0.926 -11.095 1.00 74.94 98 ASP A C 1
ATOM 787 O O . ASP A 1 98 ? 20.466 -0.797 -10.686 1.00 74.94 98 ASP A O 1
ATOM 791 N N . PHE A 1 99 ? 18.464 -1.783 -10.529 1.00 74.75 99 PHE A N 1
ATOM 792 C CA . PHE A 1 99 ? 18.881 -2.777 -9.530 1.00 74.75 99 PHE A CA 1
ATOM 793 C C . PHE A 1 99 ? 19.339 -4.090 -10.180 1.00 74.75 99 PHE A C 1
ATOM 795 O O . PHE A 1 99 ? 20.013 -4.892 -9.542 1.00 74.75 99 PHE A O 1
ATOM 802 N N . THR A 1 100 ? 18.962 -4.312 -11.439 1.00 73.94 100 THR A N 1
ATOM 803 C CA . THR A 1 100 ? 19.442 -5.396 -12.295 1.00 73.94 100 THR A CA 1
ATOM 804 C C . THR A 1 100 ? 19.487 -4.887 -13.731 1.00 73.94 100 THR A C 1
ATOM 806 O O . THR A 1 100 ? 18.595 -4.149 -14.152 1.00 73.94 100 THR A O 1
ATOM 809 N N . SER A 1 101 ? 20.536 -5.239 -14.471 1.00 81.00 101 SER A N 1
ATOM 810 C CA . SER A 1 101 ? 20.694 -4.868 -15.876 1.00 81.00 101 SER A CA 1
ATOM 811 C C . SER A 1 101 ? 21.445 -5.972 -16.605 1.00 81.00 101 SER A C 1
ATOM 813 O O . SER A 1 101 ? 22.515 -6.400 -16.172 1.00 81.00 101 SER A O 1
ATOM 815 N N . LEU A 1 102 ? 20.861 -6.449 -17.702 1.00 77.06 102 LEU A N 1
ATOM 816 C CA . LEU A 1 102 ? 21.461 -7.434 -18.590 1.00 77.06 102 LEU A CA 1
ATOM 817 C C . LEU A 1 102 ? 21.528 -6.824 -19.984 1.00 77.06 102 LEU A C 1
ATOM 819 O O . LEU A 1 102 ? 20.528 -6.332 -20.506 1.00 77.06 102 LEU A O 1
ATOM 823 N N . VAL A 1 103 ? 22.713 -6.863 -20.586 1.00 85.12 103 VAL A N 1
ATOM 824 C CA . VAL A 1 103 ? 22.970 -6.275 -21.901 1.00 85.12 103 VAL A CA 1
ATOM 825 C C . VAL A 1 103 ? 23.435 -7.371 -22.846 1.00 85.12 103 VAL A C 1
ATOM 827 O O . VAL A 1 103 ? 24.264 -8.207 -22.488 1.00 85.12 103 VAL A O 1
ATOM 830 N N . ARG A 1 104 ? 22.889 -7.366 -24.062 1.00 80.81 104 ARG A N 1
ATOM 831 C CA . ARG A 1 104 ? 23.354 -8.204 -25.163 1.00 80.81 104 ARG A CA 1
ATOM 832 C C . ARG A 1 104 ? 23.508 -7.346 -26.406 1.00 80.81 104 ARG A C 1
ATOM 834 O O . ARG A 1 104 ? 22.561 -6.685 -26.824 1.00 80.81 104 ARG A O 1
ATOM 841 N N . GLU A 1 105 ? 24.698 -7.383 -26.987 1.00 87.19 105 GLU A N 1
ATOM 842 C CA . GLU A 1 105 ? 24.952 -6.781 -28.290 1.00 87.19 105 GLU A CA 1
ATOM 843 C C . GLU A 1 105 ? 24.299 -7.642 -29.376 1.00 87.19 105 GLU A C 1
ATOM 845 O O . GLU A 1 105 ? 24.426 -8.868 -29.368 1.00 87.19 105 GLU A O 1
ATOM 850 N N . LEU A 1 106 ? 23.536 -7.001 -30.263 1.00 84.50 106 LEU A N 1
ATOM 851 C CA . LEU A 1 106 ? 22.758 -7.679 -31.307 1.00 84.50 106 LEU A CA 1
ATOM 852 C C . LEU A 1 106 ? 23.440 -7.627 -32.677 1.00 84.50 106 LEU A C 1
ATOM 854 O O . LEU A 1 106 ? 23.219 -8.511 -33.499 1.00 84.50 106 LEU A O 1
ATOM 858 N N . ASP A 1 107 ? 24.246 -6.596 -32.920 1.00 86.12 107 ASP A N 1
ATOM 859 C CA . ASP A 1 107 ? 25.007 -6.403 -34.151 1.00 86.12 107 ASP A CA 1
ATOM 860 C C . ASP A 1 107 ? 26.267 -5.580 -33.853 1.00 86.12 107 ASP A C 1
ATOM 862 O O . ASP A 1 107 ? 26.334 -4.873 -32.842 1.00 86.12 107 ASP A O 1
ATOM 866 N N . VAL A 1 108 ? 27.248 -5.661 -34.747 1.00 88.81 108 VAL A N 1
ATOM 867 C CA . VAL A 1 108 ? 28.450 -4.819 -34.705 1.00 88.81 108 VAL A CA 1
ATOM 868 C C . VAL A 1 108 ? 28.168 -3.441 -35.322 1.00 88.81 108 VAL A C 1
ATOM 870 O O . VAL A 1 108 ? 27.208 -3.294 -36.083 1.00 88.81 108 VAL A O 1
ATOM 873 N N . PRO A 1 109 ? 28.986 -2.408 -35.034 1.00 88.50 109 PRO A N 1
ATOM 874 C CA . PRO A 1 109 ? 28.847 -1.108 -35.683 1.00 88.50 109 PRO A CA 1
ATOM 875 C C . PRO A 1 109 ? 28.877 -1.230 -37.211 1.00 88.50 109 PRO A C 1
ATOM 877 O O . PRO A 1 109 ? 29.807 -1.804 -37.777 1.00 88.50 109 PRO A O 1
ATOM 880 N N . GLY A 1 110 ? 27.865 -0.678 -37.879 1.00 87.56 110 GLY A N 1
ATOM 881 C CA . GLY A 1 110 ? 27.726 -0.782 -39.326 1.00 87.56 110 GLY A CA 1
ATOM 882 C C . GLY A 1 110 ? 26.448 -0.134 -39.847 1.00 87.56 110 GLY A C 1
ATOM 883 O O . GLY A 1 110 ? 25.749 0.582 -39.128 1.00 87.56 110 GLY A O 1
ATOM 884 N N . GLU A 1 111 ? 26.152 -0.386 -41.117 1.00 84.75 111 GLU A N 1
ATOM 885 C CA . GLU A 1 111 ? 25.014 0.195 -41.824 1.00 84.75 111 GLU A CA 1
ATOM 886 C C . GLU A 1 111 ? 23.878 -0.830 -41.953 1.00 84.75 111 GLU A C 1
ATOM 888 O O . GLU A 1 111 ? 24.098 -2.020 -42.196 1.00 84.75 111 GLU A O 1
ATOM 893 N N . ILE A 1 112 ? 22.640 -0.366 -41.774 1.00 83.75 112 ILE A N 1
ATOM 894 C CA . ILE A 1 112 ? 21.427 -1.182 -41.892 1.00 83.75 112 ILE A CA 1
ATOM 895 C C . ILE A 1 112 ? 20.612 -0.632 -43.062 1.00 83.75 112 ILE A C 1
ATOM 897 O O . ILE A 1 112 ? 19.952 0.396 -42.940 1.00 83.75 112 ILE A O 1
ATOM 901 N N . TYR A 1 113 ? 20.672 -1.330 -44.193 1.00 83.69 113 TYR A N 1
ATOM 902 C CA . TYR A 1 113 ? 19.968 -0.965 -45.428 1.00 83.69 113 TYR A CA 1
ATOM 903 C C . TYR A 1 113 ? 18.589 -1.621 -45.559 1.00 83.69 113 TYR A C 1
ATOM 905 O O . TYR A 1 113 ? 17.717 -1.115 -46.260 1.00 83.69 113 TYR A O 1
ATOM 913 N N . GLU A 1 114 ? 18.379 -2.738 -44.863 1.00 86.06 114 GLU A N 1
ATOM 914 C CA . GLU A 1 114 ? 17.177 -3.562 -44.966 1.00 86.06 114 GLU A CA 1
ATOM 915 C C . GLU A 1 114 ? 16.619 -3.893 -43.583 1.00 86.06 114 GLU A C 1
ATOM 917 O O . GLU A 1 114 ? 17.318 -3.833 -42.566 1.00 86.06 114 GLU A O 1
ATOM 922 N N . ARG A 1 115 ? 15.341 -4.287 -43.534 1.00 83.75 115 ARG A N 1
ATOM 923 C CA . ARG A 1 115 ? 14.718 -4.768 -42.300 1.00 83.75 115 ARG A CA 1
ATOM 924 C C . ARG A 1 115 ? 15.447 -6.026 -41.822 1.00 83.75 115 ARG A C 1
ATOM 926 O O . ARG A 1 115 ? 15.326 -7.087 -42.427 1.00 83.75 115 ARG A O 1
ATOM 933 N N . LYS A 1 116 ? 16.117 -5.918 -40.678 1.00 80.62 116 LYS A N 1
ATOM 934 C CA . LYS A 1 116 ? 16.731 -7.042 -39.966 1.00 80.62 116 LYS A CA 1
ATOM 935 C C . LYS A 1 116 ? 15.916 -7.423 -38.734 1.00 80.62 116 LYS A C 1
ATOM 937 O O . LYS A 1 116 ? 15.185 -6.614 -38.168 1.00 80.62 116 LYS A O 1
ATOM 942 N N . THR A 1 117 ? 16.029 -8.680 -38.323 1.00 84.25 117 THR A N 1
ATOM 943 C CA . THR A 1 117 ? 15.434 -9.201 -37.088 1.00 84.25 117 THR A CA 1
ATOM 944 C C . THR A 1 117 ? 16.526 -9.886 -36.287 1.00 84.25 117 THR A C 1
ATOM 946 O O . THR A 1 117 ? 17.236 -10.736 -36.818 1.00 84.25 117 THR A O 1
ATOM 949 N N . TYR A 1 118 ? 16.645 -9.513 -35.017 1.00 81.06 118 TYR A N 1
ATOM 950 C CA . TYR A 1 118 ? 17.676 -10.018 -34.121 1.00 81.06 118 TYR A CA 1
ATOM 951 C C . TYR A 1 118 ? 17.046 -10.940 -33.083 1.00 81.06 118 TYR A C 1
ATOM 953 O O . TYR A 1 118 ? 16.128 -10.544 -32.365 1.00 81.06 118 TYR A O 1
ATOM 961 N N . ALA A 1 119 ? 17.542 -12.172 -33.008 1.00 82.31 119 ALA A N 1
ATOM 962 C CA . ALA A 1 119 ? 17.206 -13.075 -31.921 1.00 82.31 119 ALA A CA 1
ATOM 963 C C . ALA A 1 119 ? 18.061 -12.733 -30.695 1.00 82.31 119 ALA A C 1
ATOM 965 O O . ALA A 1 119 ? 19.266 -12.511 -30.809 1.00 82.31 119 ALA A O 1
ATOM 966 N N . PHE A 1 120 ? 17.447 -12.717 -29.518 1.00 80.31 120 PHE A N 1
ATOM 967 C CA . PHE A 1 120 ? 18.141 -12.534 -28.250 1.00 80.31 120 PHE A CA 1
ATOM 968 C C . PHE A 1 120 ? 17.535 -13.451 -27.194 1.00 80.31 120 PHE A C 1
ATOM 970 O O . PHE A 1 120 ? 16.381 -13.861 -27.288 1.00 80.31 120 PHE A O 1
ATOM 977 N N . GLU A 1 121 ? 18.328 -13.770 -26.182 1.00 77.12 121 GLU A N 1
ATOM 978 C CA . GLU A 1 121 ? 17.924 -14.621 -25.072 1.00 77.12 121 GLU A CA 1
ATOM 979 C C . GLU A 1 121 ? 18.676 -14.160 -23.827 1.00 77.12 121 GLU A C 1
ATOM 981 O O . GLU A 1 121 ? 19.829 -13.755 -23.912 1.00 77.12 121 GLU A O 1
ATOM 986 N N . PHE A 1 122 ? 18.060 -14.231 -22.658 1.00 74.62 122 PHE A N 1
ATOM 987 C CA . PHE A 1 122 ? 18.773 -14.071 -21.398 1.00 74.62 122 PHE A CA 1
ATOM 988 C C . PHE A 1 122 ? 18.561 -15.358 -20.611 1.00 74.62 122 PHE A C 1
ATOM 990 O O . PHE A 1 122 ? 17.438 -15.657 -20.219 1.00 74.62 122 PHE A O 1
ATOM 997 N N . SER A 1 123 ? 19.623 -16.147 -20.443 1.00 67.25 123 SER A N 1
ATOM 998 C CA . SER A 1 123 ? 19.532 -17.509 -19.897 1.00 67.25 123 SER A CA 1
ATOM 999 C C . SER A 1 123 ? 19.088 -17.535 -18.434 1.00 67.25 123 SER A C 1
ATOM 1001 O O . SER A 1 123 ? 18.360 -18.435 -18.026 1.00 67.25 123 SER A O 1
ATOM 1003 N N . THR A 1 124 ? 19.496 -16.530 -17.656 1.00 72.12 124 THR A N 1
ATOM 1004 C CA . THR A 1 124 ? 19.148 -16.398 -16.240 1.00 72.12 124 THR A CA 1
ATOM 1005 C C . THR A 1 124 ? 18.800 -14.942 -15.960 1.00 72.12 124 THR A C 1
ATOM 1007 O O . THR A 1 124 ? 19.682 -14.086 -15.950 1.00 72.12 124 THR A O 1
ATOM 1010 N N . VAL A 1 125 ? 17.512 -14.654 -15.762 1.00 70.25 125 VAL A N 1
ATOM 1011 C CA . VAL A 1 125 ? 17.028 -13.318 -15.387 1.00 70.25 125 VAL A CA 1
ATOM 1012 C C . VAL A 1 125 ? 16.504 -13.376 -13.964 1.00 70.25 125 VAL A C 1
ATOM 1014 O O . VAL A 1 125 ? 15.501 -14.033 -13.690 1.00 70.25 125 VAL A O 1
ATOM 1017 N N . GLU A 1 126 ? 17.172 -12.674 -13.055 1.00 70.44 126 GLU A N 1
ATOM 1018 C CA . GLU A 1 126 ? 16.697 -12.537 -11.684 1.00 70.44 126 GLU A CA 1
ATOM 1019 C C . GLU A 1 126 ? 15.673 -11.404 -11.591 1.00 70.44 126 GLU A C 1
ATOM 1021 O O . GLU A 1 126 ? 15.959 -10.244 -11.898 1.00 70.44 126 GLU A O 1
ATOM 1026 N N . MET A 1 127 ? 14.470 -11.742 -11.128 1.00 76.31 127 MET A N 1
ATOM 1027 C CA . MET A 1 127 ? 13.409 -10.783 -10.821 1.00 76.31 127 MET A CA 1
ATOM 1028 C C . MET A 1 127 ? 13.090 -10.843 -9.324 1.00 76.31 127 MET A C 1
ATOM 1030 O O . MET A 1 127 ? 12.087 -11.430 -8.926 1.00 76.31 127 MET A O 1
ATOM 1034 N N . PRO A 1 128 ? 13.967 -10.294 -8.463 1.00 75.06 128 PRO A N 1
ATOM 1035 C CA . PRO A 1 128 ? 13.849 -10.468 -7.016 1.00 75.06 128 PRO A CA 1
ATOM 1036 C C . PRO A 1 128 ? 12.637 -9.757 -6.397 1.00 75.06 128 PRO A C 1
ATOM 1038 O O . PRO A 1 128 ? 12.255 -10.080 -5.272 1.00 75.06 128 PRO A O 1
ATOM 1041 N N . TYR A 1 129 ? 12.019 -8.800 -7.094 1.00 81.94 129 TYR A N 1
ATOM 1042 C CA . TYR A 1 129 ? 10.976 -7.937 -6.545 1.00 81.94 129 TYR A CA 1
ATOM 1043 C C . TYR A 1 129 ? 9.693 -7.988 -7.381 1.00 81.94 129 TYR A C 1
ATOM 1045 O O . TYR A 1 129 ? 9.733 -8.077 -8.604 1.00 81.94 129 TYR A O 1
ATOM 1053 N N . GLU A 1 130 ? 8.545 -7.882 -6.712 1.00 83.56 130 GLU A N 1
ATOM 1054 C CA . GLU A 1 130 ? 7.250 -7.710 -7.376 1.00 83.56 130 GLU A CA 1
ATOM 1055 C C . GLU A 1 130 ? 7.155 -6.299 -7.968 1.00 83.56 130 GLU A C 1
ATOM 1057 O O . GLU A 1 130 ? 7.594 -5.318 -7.360 1.00 83.56 130 GLU A O 1
ATOM 1062 N N . THR A 1 131 ? 6.586 -6.185 -9.171 1.00 83.88 131 THR A N 1
ATOM 1063 C CA . THR A 1 131 ? 6.314 -4.872 -9.767 1.00 83.88 131 THR A CA 1
ATOM 1064 C C . THR A 1 131 ? 5.354 -4.088 -8.891 1.00 83.88 131 THR A C 1
ATOM 1066 O O . THR A 1 131 ? 4.332 -4.608 -8.441 1.00 83.88 131 THR A O 1
ATOM 1069 N N . TYR A 1 132 ? 5.648 -2.808 -8.709 1.00 85.56 132 TYR A N 1
ATOM 1070 C CA . TYR A 1 132 ? 4.871 -1.923 -7.860 1.00 85.56 132 TYR A CA 1
ATOM 1071 C C . TYR A 1 132 ? 4.659 -0.591 -8.571 1.00 85.56 132 TYR A C 1
ATOM 1073 O O . TYR A 1 132 ? 5.588 -0.037 -9.154 1.00 85.56 132 TYR A O 1
ATOM 1081 N N . ASN A 1 133 ? 3.431 -0.084 -8.533 1.00 85.50 133 ASN A N 1
ATOM 1082 C CA . ASN A 1 133 ? 3.090 1.233 -9.051 1.00 85.50 133 ASN A CA 1
ATOM 1083 C C . ASN A 1 133 ? 2.425 2.016 -7.923 1.00 85.50 133 ASN A C 1
ATOM 1085 O O . ASN A 1 133 ? 1.245 1.810 -7.643 1.00 85.50 133 ASN A O 1
ATOM 1089 N N . GLY A 1 134 ? 3.233 2.805 -7.226 1.00 83.06 134 GLY A N 1
ATOM 1090 C CA . GLY A 1 134 ? 2.844 3.586 -6.065 1.00 83.06 134 GLY A CA 1
ATOM 1091 C C . GLY A 1 134 ? 2.660 5.064 -6.369 1.00 83.06 134 GLY A C 1
ATOM 1092 O O . GLY A 1 134 ? 2.582 5.471 -7.528 1.00 83.06 134 GLY A O 1
ATOM 1093 N N . VAL A 1 135 ? 2.619 5.868 -5.307 1.00 82.88 135 VAL A N 1
ATOM 1094 C CA . VAL A 1 135 ? 2.444 7.324 -5.416 1.00 82.88 135 VAL A CA 1
ATOM 1095 C C . VAL A 1 135 ? 3.756 7.979 -5.827 1.00 82.88 135 VAL A C 1
ATOM 1097 O O . VAL A 1 135 ? 3.799 8.719 -6.798 1.00 82.88 135 VAL A O 1
ATOM 1100 N N . ASN A 1 136 ? 4.841 7.672 -5.121 1.00 83.00 136 ASN A N 1
ATOM 1101 C CA . ASN A 1 136 ? 6.157 8.273 -5.306 1.00 83.00 136 ASN A CA 1
ATOM 1102 C C . ASN A 1 136 ? 7.191 7.306 -5.871 1.00 83.00 136 ASN A C 1
ATOM 1104 O O . ASN A 1 136 ? 8.310 7.740 -6.138 1.00 83.00 136 ASN A O 1
ATOM 1108 N N . VAL A 1 137 ? 6.858 6.024 -6.040 1.00 84.19 137 VAL A N 1
ATOM 1109 C CA . VAL A 1 137 ? 7.766 5.006 -6.579 1.00 84.19 137 VAL A CA 1
ATOM 1110 C C . VAL A 1 137 ? 7.079 4.059 -7.547 1.00 84.19 137 VAL A C 1
ATOM 1112 O O . VAL A 1 137 ? 5.979 3.568 -7.308 1.00 84.19 137 VAL A O 1
ATOM 1115 N N . ARG A 1 138 ? 7.789 3.752 -8.635 1.00 84.50 138 ARG A N 1
ATOM 1116 C CA . ARG A 1 138 ? 7.416 2.721 -9.599 1.00 84.50 138 ARG A CA 1
ATOM 1117 C C . ARG A 1 138 ? 8.566 1.731 -9.752 1.00 84.50 138 ARG A C 1
ATOM 1119 O O . ARG A 1 138 ? 9.664 2.116 -10.146 1.00 84.50 138 ARG A O 1
ATOM 1126 N N . LEU A 1 139 ? 8.303 0.462 -9.459 1.00 84.31 139 LEU A N 1
ATOM 1127 C CA . LEU A 1 139 ? 9.193 -0.666 -9.715 1.00 84.31 139 LEU A CA 1
ATOM 1128 C C . LEU A 1 139 ? 8.653 -1.435 -10.917 1.00 84.31 139 LEU A C 1
ATOM 1130 O O . LEU A 1 139 ? 7.552 -1.989 -10.867 1.00 84.31 139 LEU A O 1
ATOM 1134 N N . ARG A 1 140 ? 9.435 -1.470 -11.996 1.00 82.38 140 ARG A N 1
ATOM 1135 C CA . ARG A 1 140 ? 9.105 -2.187 -13.229 1.00 82.3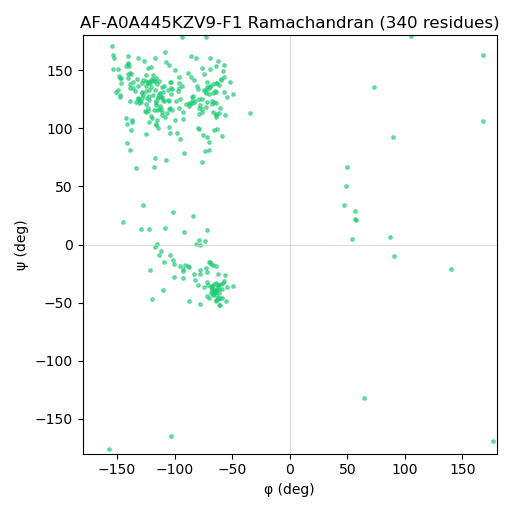8 140 ARG A CA 1
ATOM 1136 C C . ARG A 1 140 ? 10.331 -2.874 -13.819 1.00 82.38 140 ARG A C 1
ATOM 1138 O O . ARG A 1 140 ? 11.450 -2.415 -13.612 1.00 82.38 140 ARG A O 1
ATOM 1145 N N . TYR A 1 141 ? 10.087 -3.925 -14.590 1.00 77.12 141 TYR A N 1
ATOM 1146 C CA . TYR A 1 141 ? 11.084 -4.579 -15.432 1.00 77.12 141 TYR A CA 1
ATOM 1147 C C . TYR A 1 141 ? 10.806 -4.195 -16.882 1.00 77.12 141 TYR A C 1
ATOM 1149 O O . TYR A 1 141 ? 9.652 -4.230 -17.315 1.00 77.12 141 TYR A O 1
ATOM 1157 N N . VAL A 1 142 ? 11.844 -3.802 -17.617 1.00 79.38 142 VAL A N 1
ATOM 1158 C CA . VAL A 1 142 ? 11.716 -3.318 -18.995 1.00 79.38 142 VAL A CA 1
ATOM 1159 C C . VAL A 1 142 ? 12.743 -3.980 -19.899 1.00 79.38 142 VAL A C 1
ATOM 1161 O O . VAL A 1 142 ? 13.889 -4.185 -19.506 1.00 79.38 142 VAL A O 1
ATOM 1164 N N . LEU A 1 143 ? 12.339 -4.274 -21.130 1.00 79.44 143 LEU A N 1
ATOM 1165 C CA . LEU A 1 143 ? 13.248 -4.518 -22.236 1.00 79.44 143 LEU A CA 1
ATOM 1166 C C . LEU A 1 143 ? 13.559 -3.170 -22.889 1.00 79.44 143 LEU A C 1
ATOM 1168 O O . LEU A 1 143 ? 12.648 -2.469 -23.326 1.00 79.44 143 LEU A O 1
ATOM 1172 N N . LYS A 1 144 ? 14.840 -2.810 -22.947 1.00 82.50 144 LYS A N 1
ATOM 1173 C CA . LYS A 1 144 ? 15.326 -1.585 -23.585 1.00 82.50 144 LYS A CA 1
ATOM 1174 C C . LYS A 1 144 ? 16.146 -1.956 -24.815 1.00 82.50 144 LYS A C 1
ATOM 1176 O O . LYS A 1 144 ? 17.181 -2.603 -24.685 1.00 82.50 144 LYS A O 1
ATOM 1181 N N . VAL A 1 145 ? 15.716 -1.516 -25.992 1.00 83.38 145 VAL A N 1
ATOM 1182 C CA . VAL A 1 145 ? 16.474 -1.648 -27.243 1.00 83.38 145 VAL A CA 1
ATOM 1183 C C . VAL A 1 145 ? 17.094 -0.298 -27.563 1.00 83.38 145 VAL A C 1
ATOM 1185 O O . VAL A 1 145 ? 16.416 0.721 -27.516 1.00 83.38 145 VAL A O 1
ATOM 1188 N N . THR A 1 146 ? 18.395 -0.267 -27.843 1.00 83.88 146 THR A N 1
ATOM 1189 C CA . THR A 1 146 ? 19.119 0.971 -28.160 1.00 83.88 146 THR A CA 1
ATOM 1190 C C . THR A 1 146 ? 19.888 0.809 -29.464 1.00 83.88 146 THR A C 1
ATOM 1192 O O . THR A 1 146 ? 20.690 -0.111 -29.595 1.00 83.88 146 THR A O 1
ATOM 1195 N N . ILE A 1 147 ? 19.661 1.718 -30.412 1.00 87.19 147 ILE A N 1
ATOM 1196 C CA . ILE A 1 147 ? 20.427 1.842 -31.653 1.00 87.19 147 ILE A CA 1
ATOM 1197 C C . ILE A 1 147 ? 21.276 3.104 -31.543 1.00 87.19 147 ILE A C 1
ATOM 1199 O O . ILE A 1 147 ? 20.756 4.223 -31.571 1.00 87.19 147 ILE A O 1
ATOM 1203 N N . ASN A 1 148 ? 22.588 2.925 -31.419 1.00 85.88 148 ASN A N 1
ATOM 1204 C CA . ASN A 1 148 ? 23.533 4.034 -31.367 1.00 85.88 148 ASN A CA 1
ATOM 1205 C C . ASN A 1 148 ? 23.807 4.565 -32.776 1.00 85.88 148 ASN A C 1
ATOM 1207 O O . ASN A 1 148 ? 24.046 3.792 -33.702 1.00 85.88 148 ASN A O 1
ATOM 1211 N N . ARG A 1 149 ? 23.781 5.890 -32.939 1.00 84.75 149 ARG A N 1
ATOM 1212 C CA . ARG A 1 149 ? 24.039 6.569 -34.215 1.00 84.75 149 ARG A CA 1
ATOM 1213 C C . ARG A 1 149 ? 25.155 7.589 -34.014 1.00 84.75 149 ARG A C 1
ATOM 1215 O O . ARG A 1 149 ? 25.156 8.300 -33.020 1.00 84.75 149 ARG A O 1
ATOM 1222 N N . GLY A 1 150 ? 26.103 7.664 -34.948 1.00 78.19 150 GLY A N 1
ATOM 1223 C CA . GLY A 1 150 ? 27.220 8.617 -34.859 1.00 78.19 150 GLY A CA 1
ATOM 1224 C C . GLY A 1 150 ? 26.851 10.054 -35.248 1.00 78.19 150 GLY A C 1
ATOM 1225 O O . GLY A 1 150 ? 27.524 10.993 -34.846 1.00 78.19 150 GLY A O 1
ATOM 1226 N N . TYR A 1 151 ? 25.778 10.227 -36.023 1.00 78.69 151 TYR A N 1
ATOM 1227 C CA . TYR A 1 151 ? 25.362 11.511 -36.602 1.00 78.69 151 TYR A CA 1
ATOM 1228 C C . TYR A 1 151 ? 24.160 12.157 -35.891 1.00 78.69 151 TYR A C 1
ATOM 1230 O O . TYR A 1 151 ? 23.788 13.283 -36.206 1.00 78.69 151 TYR A O 1
ATO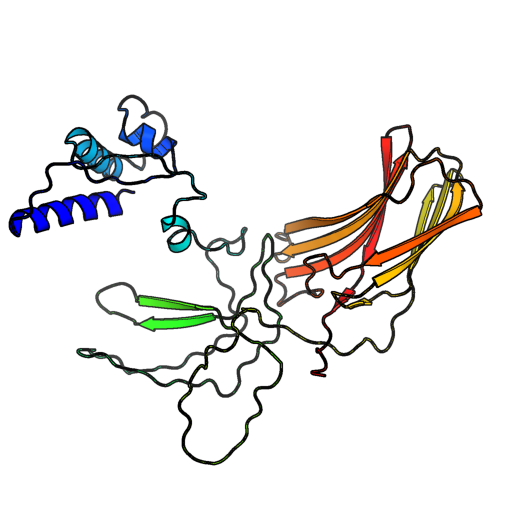M 1238 N N . ALA A 1 152 ? 23.514 11.439 -34.970 1.00 81.62 152 ALA A N 1
ATOM 1239 C CA . ALA A 1 152 ? 22.322 11.879 -34.249 1.00 81.62 152 ALA A CA 1
ATOM 1240 C C . ALA A 1 152 ? 22.224 11.149 -32.903 1.00 81.62 152 ALA A C 1
ATOM 1242 O O . ALA A 1 152 ? 22.947 10.187 -32.662 1.00 81.62 152 ALA A O 1
ATOM 1243 N N . GLY A 1 153 ? 21.294 11.560 -32.039 1.00 79.88 153 GLY A N 1
ATOM 1244 C CA . GLY A 1 153 ? 21.030 10.840 -30.790 1.00 79.88 153 GLY A CA 1
ATOM 1245 C C . GLY A 1 153 ? 20.643 9.373 -31.024 1.00 79.88 153 GLY A C 1
ATOM 1246 O O . GLY A 1 153 ? 20.035 9.032 -32.049 1.00 79.88 153 GLY A O 1
ATOM 1247 N N . SER A 1 154 ? 20.982 8.502 -30.072 1.00 83.62 154 SER A N 1
ATOM 1248 C CA . SER A 1 154 ? 20.588 7.091 -30.109 1.00 83.62 154 SER A CA 1
ATOM 1249 C C . SER A 1 154 ? 19.065 6.943 -30.140 1.00 83.62 154 SER A C 1
ATOM 1251 O O . SER A 1 154 ? 18.346 7.687 -29.475 1.00 83.62 154 SER A O 1
ATOM 1253 N N . ILE A 1 155 ? 18.571 5.973 -30.907 1.00 84.88 155 ILE A N 1
ATOM 1254 C CA . ILE A 1 155 ? 17.160 5.575 -30.873 1.00 84.88 155 ILE A CA 1
ATOM 1255 C C . ILE A 1 155 ? 17.013 4.598 -29.716 1.00 84.88 155 ILE A C 1
ATOM 1257 O O . ILE A 1 155 ? 17.774 3.635 -29.634 1.00 84.88 155 ILE A O 1
ATOM 1261 N N . VAL A 1 156 ? 16.063 4.843 -28.821 1.00 81.75 156 VAL A N 1
ATOM 1262 C CA . VAL A 1 156 ? 15.826 3.987 -27.660 1.00 81.75 156 VAL A CA 1
ATOM 1263 C C . VAL A 1 156 ? 14.349 3.648 -27.595 1.00 81.75 156 VAL A C 1
ATOM 1265 O O . VAL A 1 156 ? 13.522 4.547 -27.507 1.00 81.75 156 VAL A O 1
ATOM 1268 N N . GLU A 1 157 ? 14.044 2.357 -27.584 1.00 81.00 157 GLU A N 1
ATOM 1269 C CA . GLU A 1 157 ? 12.690 1.832 -27.435 1.00 81.00 157 GLU A CA 1
ATOM 1270 C C . GLU A 1 157 ? 12.583 1.005 -26.154 1.00 81.00 157 GLU A C 1
ATOM 1272 O O . GLU A 1 157 ? 13.503 0.259 -25.802 1.00 81.00 157 GLU A O 1
ATOM 1277 N N . TYR A 1 158 ? 11.456 1.140 -25.455 1.00 76.31 158 TYR A N 1
ATOM 1278 C CA . TYR A 1 158 ? 11.182 0.450 -24.194 1.00 76.31 158 TYR A CA 1
ATOM 1279 C C . TYR A 1 158 ? 9.928 -0.408 -24.310 1.00 76.31 158 TYR A C 1
ATOM 1281 O O . TYR A 1 158 ? 8.905 0.040 -24.818 1.00 76.31 158 TYR A O 1
ATOM 1289 N N . GLN A 1 159 ? 9.976 -1.606 -23.738 1.00 75.12 159 GLN A N 1
ATOM 1290 C CA . GLN A 1 159 ? 8.828 -2.492 -23.600 1.00 75.12 159 GLN A CA 1
ATOM 1291 C C . GLN A 1 159 ? 8.743 -2.990 -22.153 1.00 75.12 159 GLN A C 1
ATOM 1293 O O . GLN A 1 159 ? 9.683 -3.607 -21.656 1.00 75.12 159 GLN A O 1
ATOM 1298 N N . ASP A 1 160 ? 7.625 -2.734 -21.466 1.00 67.88 160 ASP A N 1
ATOM 1299 C CA . ASP A 1 160 ? 7.384 -3.274 -20.120 1.00 67.88 160 ASP A CA 1
ATOM 1300 C C . ASP A 1 160 ? 7.241 -4.809 -20.194 1.00 67.88 160 ASP A C 1
ATOM 1302 O O . ASP A 1 160 ? 6.615 -5.344 -21.118 1.00 67.88 160 ASP A O 1
ATOM 1306 N N . PHE A 1 161 ? 7.843 -5.516 -19.234 1.00 66.00 161 PHE A N 1
ATOM 1307 C CA . PHE A 1 161 ? 7.851 -6.979 -19.180 1.00 66.00 161 PHE A CA 1
ATOM 1308 C C . PHE A 1 161 ? 6.561 -7.532 -18.545 1.00 66.00 161 PHE A C 1
ATOM 1310 O O . PHE A 1 161 ? 6.059 -6.980 -17.569 1.00 66.00 161 PHE A O 1
ATOM 1317 N N . VAL A 1 162 ? 6.043 -8.647 -19.072 1.00 53.75 162 VAL A N 1
ATOM 1318 C CA . VAL A 1 162 ? 4.801 -9.310 -18.627 1.00 53.75 162 VAL A CA 1
ATOM 1319 C C . VAL A 1 162 ? 5.165 -10.672 -18.034 1.00 53.75 162 VAL A C 1
ATOM 1321 O O . VAL A 1 162 ? 5.665 -11.522 -18.767 1.00 53.75 162 VAL A O 1
ATOM 1324 N N . THR A 1 163 ? 4.921 -10.922 -16.742 1.00 45.69 163 THR A N 1
ATOM 1325 C CA . THR A 1 163 ? 4.991 -12.292 -16.198 1.00 45.69 163 THR A CA 1
ATOM 1326 C C . THR A 1 163 ? 3.675 -12.707 -15.553 1.00 45.69 163 THR A C 1
ATOM 1328 O O . THR A 1 163 ? 3.338 -12.331 -14.437 1.00 45.69 163 THR A O 1
ATOM 1331 N N . GLY A 1 164 ? 2.939 -13.566 -16.254 1.00 35.50 164 GLY A N 1
ATOM 1332 C CA . GLY A 1 164 ? 1.955 -14.443 -15.635 1.00 35.50 164 GLY A CA 1
ATOM 1333 C C . GLY A 1 164 ? 2.626 -15.763 -15.253 1.00 35.50 164 GLY A C 1
ATOM 1334 O O . GLY A 1 164 ? 3.122 -16.462 -16.128 1.00 35.50 164 GLY A O 1
ATOM 1335 N N . ALA A 1 165 ? 2.582 -16.091 -13.961 1.00 30.28 165 ALA A N 1
ATOM 1336 C CA . ALA A 1 165 ? 2.912 -17.378 -13.337 1.00 30.28 165 ALA A CA 1
ATOM 1337 C C . ALA A 1 165 ? 4.397 -17.800 -13.234 1.00 30.28 165 ALA A C 1
ATOM 1339 O O . ALA A 1 165 ? 5.202 -17.723 -14.157 1.00 30.28 165 ALA A O 1
ATOM 1340 N N . ASN A 1 166 ? 4.725 -18.296 -12.038 1.00 36.03 166 ASN A N 1
ATOM 1341 C CA . ASN A 1 166 ? 6.008 -18.868 -11.650 1.00 36.03 166 ASN A CA 1
ATOM 1342 C C . ASN A 1 166 ? 6.425 -20.040 -12.554 1.00 36.03 166 ASN A C 1
ATOM 1344 O O . ASN A 1 166 ? 5.613 -20.907 -12.870 1.00 36.03 166 ASN A O 1
ATOM 1348 N N . SER A 1 167 ? 7.734 -20.128 -12.803 1.00 30.84 167 SER A N 1
ATOM 1349 C CA . SER A 1 167 ? 8.487 -21.195 -13.484 1.00 30.84 167 SER A CA 1
ATOM 1350 C C . SER A 1 167 ? 8.647 -21.067 -15.007 1.00 30.84 167 SER A C 1
ATOM 1352 O O . SER A 1 167 ? 7.894 -21.616 -15.804 1.00 30.84 167 SER A O 1
ATOM 1354 N N . VAL A 1 168 ? 9.760 -20.452 -15.418 1.00 31.33 168 VAL A N 1
ATOM 1355 C CA . VAL A 1 168 ? 10.432 -20.841 -16.665 1.00 31.33 168 VAL A CA 1
ATOM 1356 C C . VAL A 1 168 ? 11.150 -22.158 -16.363 1.00 31.33 168 VAL A C 1
ATOM 1358 O O . VAL A 1 168 ? 12.238 -22.170 -15.791 1.00 31.33 168 VAL A O 1
ATOM 1361 N N . ARG A 1 169 ? 10.506 -23.295 -16.652 1.00 26.25 169 ARG A N 1
ATOM 1362 C CA . ARG A 1 169 ? 11.185 -24.597 -16.626 1.00 26.25 169 ARG A CA 1
ATOM 1363 C C . ARG A 1 169 ? 12.040 -24.719 -17.886 1.00 26.25 169 ARG A C 1
ATOM 1365 O O . ARG A 1 169 ? 11.506 -24.763 -18.990 1.00 26.25 169 ARG A O 1
ATOM 1372 N N . LEU A 1 170 ? 13.357 -24.808 -17.705 1.00 29.17 170 LEU A N 1
ATOM 1373 C CA . LEU A 1 170 ? 14.279 -25.304 -18.724 1.00 29.17 170 LEU A CA 1
ATOM 1374 C C . LEU A 1 170 ? 13.950 -26.777 -18.985 1.00 29.17 170 LEU A C 1
ATOM 1376 O O . LEU A 1 170 ? 14.183 -27.627 -18.127 1.00 29.17 170 LEU A O 1
ATOM 1380 N N . ALA A 1 171 ? 13.401 -27.078 -20.156 1.00 24.09 171 ALA A N 1
ATOM 1381 C CA . ALA A 1 171 ? 13.340 -28.438 -20.670 1.00 24.09 171 ALA A CA 1
ATOM 1382 C C . ALA A 1 171 ? 14.212 -28.518 -21.929 1.00 24.09 171 ALA A C 1
ATOM 1384 O O . ALA A 1 171 ? 13.813 -28.096 -23.011 1.00 24.09 171 ALA A O 1
ATOM 1385 N N . SER A 1 172 ? 15.424 -29.041 -21.765 1.00 27.94 172 SER A N 1
ATOM 1386 C CA . SER A 1 172 ? 16.279 -29.532 -22.853 1.00 27.94 172 SER A CA 1
ATOM 1387 C C . SER A 1 172 ? 15.911 -30.995 -23.180 1.00 27.94 172 SER A C 1
ATOM 1389 O O . SER A 1 172 ? 15.390 -31.671 -22.290 1.00 27.94 172 SER A O 1
ATOM 1391 N N . PRO A 1 173 ? 16.283 -31.572 -24.345 1.00 44.47 173 PRO A N 1
ATOM 1392 C CA . PRO A 1 173 ? 16.763 -30.942 -25.580 1.00 44.47 173 PRO A CA 1
ATOM 1393 C C . PRO A 1 173 ? 16.072 -31.515 -26.842 1.00 44.47 173 PRO A C 1
ATOM 1395 O O . PRO A 1 173 ? 16.231 -32.694 -27.118 1.00 44.47 173 PRO A O 1
ATOM 1398 N N . LEU A 1 174 ? 15.410 -30.709 -27.682 1.00 27.30 174 LEU A N 1
ATOM 1399 C CA . LEU A 1 174 ? 15.276 -31.002 -29.125 1.00 27.30 174 LEU A CA 1
ATOM 1400 C C . LEU A 1 174 ? 15.094 -29.702 -29.942 1.00 27.30 174 LEU A C 1
ATOM 1402 O O . LEU A 1 174 ? 14.598 -28.705 -29.409 1.00 27.30 174 LEU A O 1
ATOM 1406 N N . PRO A 1 175 ? 15.538 -29.672 -31.215 1.00 35.12 175 PRO A N 1
ATOM 1407 C CA . PRO A 1 175 ? 15.943 -28.445 -31.883 1.00 35.12 175 PRO A CA 1
ATOM 1408 C C . PRO A 1 175 ? 14.823 -27.885 -32.759 1.00 35.12 175 PRO A C 1
ATOM 1410 O O . PRO A 1 175 ? 14.676 -28.286 -33.904 1.00 35.12 175 PRO A O 1
ATOM 1413 N N . SER A 1 176 ? 14.051 -26.944 -32.223 1.00 35.41 176 SER A N 1
ATOM 1414 C CA . SER A 1 176 ? 13.475 -25.810 -32.964 1.00 35.41 176 SER A CA 1
ATOM 1415 C C . SER A 1 176 ? 12.424 -25.142 -32.087 1.00 35.41 176 SER A C 1
ATOM 1417 O O . SER A 1 176 ? 11.315 -25.657 -31.949 1.00 35.41 176 SER A O 1
ATOM 1419 N N . TRP A 1 177 ? 12.721 -23.973 -31.531 1.00 31.95 177 TRP A N 1
ATOM 1420 C CA . TRP A 1 177 ? 11.668 -23.099 -31.029 1.00 31.95 177 TRP A CA 1
ATOM 1421 C C . TRP A 1 177 ? 11.796 -21.717 -31.660 1.00 31.95 177 TRP A C 1
ATOM 1423 O O . TRP A 1 177 ? 12.751 -20.979 -31.448 1.00 31.95 177 TRP A O 1
ATOM 1433 N N . ARG A 1 178 ? 10.780 -21.373 -32.459 1.00 26.11 178 ARG A N 1
ATOM 1434 C CA . ARG A 1 178 ? 10.309 -19.995 -32.581 1.00 26.11 178 ARG A CA 1
ATOM 1435 C C . ARG A 1 178 ? 9.767 -19.602 -31.209 1.00 26.11 178 ARG A C 1
ATOM 1437 O O . ARG A 1 178 ? 8.912 -20.313 -30.683 1.00 26.11 178 ARG A O 1
ATOM 1444 N N . VAL A 1 179 ? 10.164 -18.449 -30.678 1.00 31.00 179 VAL A N 1
ATOM 1445 C CA . VAL A 1 179 ? 9.332 -17.758 -29.683 1.00 31.00 179 VAL A CA 1
ATOM 1446 C C . VAL A 1 179 ? 8.109 -17.236 -30.424 1.00 31.00 179 VAL A C 1
ATOM 1448 O O . VAL A 1 179 ? 8.100 -16.127 -30.948 1.00 31.00 179 VAL A O 1
ATOM 1451 N N . GLN A 1 180 ? 7.068 -18.056 -30.527 1.00 25.70 180 GLN A N 1
ATOM 1452 C CA . GLN A 1 180 ? 5.730 -17.522 -30.724 1.00 25.70 180 GLN A CA 1
ATOM 1453 C C . GLN A 1 180 ? 5.243 -17.071 -29.351 1.00 25.70 180 GLN A C 1
ATOM 1455 O O . GLN A 1 180 ? 4.792 -17.889 -28.551 1.00 25.70 180 GLN A O 1
ATOM 1460 N N . LEU A 1 181 ? 5.328 -15.764 -29.089 1.00 32.88 181 LEU A N 1
ATOM 1461 C CA . LEU A 1 181 ? 4.465 -15.124 -28.102 1.00 32.88 181 LEU A CA 1
ATOM 1462 C C . LEU A 1 181 ? 3.031 -15.369 -28.580 1.00 32.88 181 LEU A C 1
ATOM 1464 O O . LEU A 1 181 ? 2.527 -14.665 -29.452 1.00 32.88 181 LEU A O 1
ATOM 1468 N N . LYS A 1 182 ? 2.394 -16.439 -28.097 1.00 25.23 182 LYS A N 1
ATOM 1469 C CA . LYS A 1 182 ? 0.957 -16.617 -28.284 1.00 25.23 182 LYS A CA 1
ATOM 1470 C C . LYS A 1 182 ? 0.279 -15.488 -27.502 1.00 25.23 182 LYS A C 1
ATOM 1472 O O . LYS A 1 182 ? 0.494 -15.410 -26.293 1.00 25.23 182 LYS A O 1
ATOM 1477 N N . PRO A 1 183 ? -0.542 -14.636 -28.139 1.00 32.38 183 PRO A N 1
ATOM 1478 C CA . PRO A 1 183 ? -1.385 -13.700 -27.419 1.00 32.38 183 PRO A CA 1
ATOM 1479 C C . PRO A 1 183 ? -2.525 -14.511 -26.799 1.00 32.38 183 PRO A C 1
ATOM 1481 O O . PRO A 1 183 ? -3.607 -14.628 -27.366 1.00 32.38 183 PRO A O 1
ATOM 1484 N N . GLN A 1 184 ? -2.269 -15.161 -25.667 1.00 30.67 184 GLN A N 1
ATOM 1485 C CA . GLN A 1 184 ? -3.322 -15.756 -24.856 1.00 30.67 184 GLN A CA 1
ATOM 1486 C C . GLN A 1 184 ? -3.364 -15.037 -23.512 1.00 30.67 184 GLN A C 1
ATOM 1488 O O . GLN A 1 184 ? -2.467 -15.170 -22.690 1.00 30.67 184 GLN A O 1
ATOM 1493 N N . LEU A 1 185 ? -4.418 -14.225 -23.369 1.00 36.88 185 LEU A N 1
ATOM 1494 C CA . LEU A 1 185 ? -4.846 -13.491 -22.177 1.00 36.88 185 LEU A CA 1
ATOM 1495 C C . LEU A 1 185 ? -3.746 -12.661 -21.477 1.00 36.88 185 LEU A C 1
ATOM 1497 O O . LEU A 1 185 ? -3.382 -12.889 -20.326 1.00 36.88 185 LEU A O 1
ATOM 1501 N N . MET A 1 186 ? -3.272 -11.616 -22.165 1.00 35.31 186 MET A N 1
ATOM 1502 C CA . MET A 1 186 ? -2.564 -10.488 -21.543 1.00 35.31 186 MET A CA 1
ATOM 1503 C C . MET A 1 186 ? -3.543 -9.651 -20.707 1.00 35.31 186 MET A C 1
ATOM 1505 O O . MET A 1 186 ? -4.019 -8.626 -21.178 1.00 35.31 186 MET A O 1
ATOM 1509 N N . ASN A 1 187 ? -3.848 -10.070 -19.478 1.00 36.75 187 ASN A N 1
ATOM 1510 C CA . ASN A 1 187 ? -4.589 -9.218 -18.535 1.00 36.75 187 ASN A CA 1
ATOM 1511 C C . ASN A 1 187 ? -3.789 -8.828 -17.287 1.00 36.75 187 ASN A C 1
ATOM 1513 O O . ASN A 1 187 ? -4.307 -8.088 -16.457 1.00 36.75 187 ASN A O 1
ATOM 1517 N N . ASP A 1 188 ? -2.531 -9.256 -17.146 1.00 45.19 188 ASP A N 1
ATOM 1518 C CA . ASP A 1 188 ? -1.711 -8.840 -16.009 1.00 45.19 188 ASP A CA 1
ATOM 1519 C C . ASP A 1 188 ? -0.256 -8.580 -16.412 1.00 45.19 188 ASP A C 1
ATOM 1521 O O . ASP A 1 188 ? 0.529 -9.488 -16.660 1.00 45.19 188 ASP A O 1
ATOM 1525 N N . THR A 1 189 ? 0.094 -7.300 -16.511 1.00 53.31 189 THR A N 1
ATOM 1526 C CA . THR A 1 189 ? 1.400 -6.772 -16.942 1.00 53.31 189 THR A CA 1
ATOM 1527 C C . THR A 1 189 ? 2.428 -6.706 -15.804 1.00 53.31 189 THR A C 1
ATOM 1529 O O . THR A 1 189 ? 3.327 -5.868 -15.825 1.00 53.31 189 THR A O 1
ATOM 1532 N N . ARG A 1 190 ? 2.279 -7.532 -14.762 1.00 61.75 190 ARG A N 1
ATOM 1533 C CA . ARG A 1 190 ? 2.966 -7.349 -13.476 1.00 61.75 190 ARG A CA 1
ATOM 1534 C C . ARG A 1 190 ? 3.761 -8.581 -13.072 1.00 61.75 190 ARG A C 1
ATOM 1536 O O . ARG A 1 190 ? 3.217 -9.676 -13.045 1.00 61.75 190 ARG A O 1
ATOM 1543 N N . VAL A 1 191 ? 5.020 -8.385 -12.675 1.00 68.50 191 VAL A N 1
ATOM 1544 C CA . VAL A 1 191 ? 5.788 -9.438 -11.997 1.00 68.50 191 VAL A CA 1
ATOM 1545 C C . VAL A 1 191 ? 5.234 -9.616 -10.602 1.00 68.50 191 VAL A C 1
ATOM 1547 O O . VAL A 1 191 ? 5.200 -8.655 -9.840 1.00 68.50 191 VAL A O 1
ATOM 1550 N N . ARG A 1 192 ? 4.803 -10.834 -10.273 1.00 77.38 192 ARG A N 1
ATOM 1551 C CA . ARG A 1 192 ? 4.232 -11.185 -8.970 1.00 77.38 192 ARG A CA 1
ATOM 1552 C C . ARG A 1 192 ? 5.152 -12.137 -8.228 1.00 77.38 192 ARG A C 1
ATOM 1554 O O . ARG A 1 192 ? 5.519 -13.178 -8.768 1.00 77.38 192 ARG A O 1
ATOM 1561 N N . ASN A 1 193 ? 5.438 -11.814 -6.973 1.00 78.06 193 ASN A N 1
ATOM 1562 C CA . ASN A 1 193 ? 6.151 -12.710 -6.077 1.00 78.06 193 ASN A CA 1
ATOM 1563 C C . ASN A 1 193 ? 5.139 -13.453 -5.214 1.00 78.06 193 ASN A C 1
ATOM 1565 O O . ASN A 1 193 ? 4.240 -12.862 -4.617 1.00 78.06 193 ASN A O 1
ATOM 1569 N N . TYR A 1 194 ? 5.306 -14.765 -5.134 1.00 83.50 194 TYR A N 1
ATOM 1570 C CA . TYR A 1 194 ? 4.425 -15.634 -4.373 1.00 83.50 194 TYR A CA 1
ATOM 1571 C C . TYR A 1 194 ? 5.174 -16.181 -3.169 1.00 83.50 194 TYR A C 1
ATOM 1573 O O . TYR A 1 194 ? 6.321 -16.610 -3.277 1.00 83.50 194 TYR A O 1
ATOM 1581 N N . SER A 1 195 ? 4.515 -16.166 -2.019 1.00 79.69 195 SER A N 1
ATOM 1582 C CA . SER A 1 195 ? 5.052 -16.700 -0.773 1.00 79.69 195 SER A CA 1
ATOM 1583 C C . SER A 1 195 ? 4.160 -17.828 -0.264 1.00 79.69 195 SER A C 1
ATOM 1585 O O . SER A 1 195 ? 2.933 -17.691 -0.338 1.00 79.69 195 SER A O 1
ATOM 1587 N N . PRO A 1 196 ? 4.731 -18.905 0.306 1.00 82.56 196 PRO A N 1
ATOM 1588 C CA . PRO A 1 196 ? 3.933 -19.903 1.002 1.00 82.56 196 PRO A CA 1
ATOM 1589 C C . PRO A 1 196 ? 3.222 -19.275 2.215 1.00 82.56 196 PRO A C 1
ATOM 1591 O O . PRO A 1 196 ? 3.677 -18.246 2.733 1.00 82.56 196 PRO A O 1
ATOM 1594 N N . PRO A 1 197 ? 2.127 -19.888 2.702 1.00 85.31 197 PRO A N 1
ATOM 1595 C CA . PRO A 1 197 ? 1.496 -19.474 3.946 1.00 85.31 197 PRO A CA 1
ATOM 1596 C C . PRO A 1 197 ? 2.521 -19.401 5.093 1.00 85.31 197 PRO A C 1
ATOM 1598 O O . PRO A 1 197 ? 3.398 -20.264 5.199 1.00 85.31 197 PRO A O 1
ATOM 1601 N N . PRO A 1 198 ? 2.437 -18.390 5.974 1.00 87.94 198 PRO A N 1
ATOM 1602 C CA . PRO A 1 198 ? 3.354 -18.276 7.099 1.00 87.94 198 PRO A CA 1
ATOM 1603 C C . PRO A 1 198 ? 3.170 -19.448 8.073 1.00 87.94 198 PRO A C 1
ATOM 1605 O O . PRO A 1 198 ? 2.052 -19.727 8.491 1.00 87.94 198 PRO A O 1
ATOM 1608 N N . GLN A 1 199 ? 4.275 -20.079 8.487 1.00 83.44 199 GLN A N 1
ATOM 1609 C CA . GLN A 1 199 ? 4.255 -21.190 9.456 1.00 83.44 199 GLN A CA 1
ATOM 1610 C C . GLN A 1 199 ? 3.690 -20.778 10.823 1.00 83.44 199 GLN A C 1
ATOM 1612 O O . GLN A 1 199 ? 3.021 -21.565 11.482 1.00 83.44 199 GLN A O 1
ATOM 1617 N N . ILE A 1 200 ? 3.957 -19.536 11.242 1.00 86.75 200 ILE A N 1
ATOM 1618 C CA . ILE A 1 200 ? 3.456 -18.948 12.487 1.00 86.75 200 ILE A CA 1
ATOM 1619 C C . ILE A 1 200 ? 2.704 -17.667 12.140 1.00 86.75 200 ILE A C 1
ATOM 1621 O O . ILE A 1 200 ? 3.247 -16.771 11.476 1.00 86.75 200 ILE A O 1
ATOM 1625 N N . ASN A 1 201 ? 1.459 -17.578 12.605 1.00 90.44 201 ASN A N 1
ATOM 1626 C CA . ASN A 1 201 ? 0.604 -16.418 12.409 1.00 90.44 201 ASN A CA 1
ATOM 1627 C C . ASN A 1 201 ? -0.222 -16.152 13.669 1.00 90.44 201 ASN A C 1
ATOM 1629 O O . ASN A 1 201 ? -1.328 -16.659 13.822 1.00 90.44 201 ASN A O 1
ATOM 1633 N N . ASN A 1 202 ? 0.365 -15.386 14.584 1.00 91.06 202 ASN A N 1
ATOM 1634 C CA . ASN A 1 202 ? -0.236 -15.108 15.883 1.00 91.06 202 ASN A CA 1
ATOM 1635 C C . ASN A 1 202 ? -1.367 -14.084 15.763 1.00 91.06 202 ASN A C 1
ATOM 1637 O O . ASN A 1 202 ? -1.317 -13.205 14.891 1.00 91.06 202 ASN A O 1
ATOM 1641 N N . SER A 1 203 ? -2.333 -14.174 16.679 1.00 91.50 203 SER A N 1
ATOM 1642 C CA . SER A 1 203 ? -3.280 -13.093 16.916 1.00 91.50 203 SER A CA 1
ATOM 1643 C C . SER A 1 203 ? -2.549 -11.864 17.448 1.00 91.50 203 SER A C 1
ATOM 1645 O O . SER A 1 203 ? -1.472 -11.954 18.046 1.00 91.50 203 SER A O 1
ATOM 1647 N N . ILE A 1 204 ? -3.128 -10.699 17.193 1.00 93.38 204 ILE A N 1
ATOM 1648 C CA . ILE A 1 204 ? -2.624 -9.434 17.709 1.00 93.38 204 ILE A CA 1
ATOM 1649 C C . ILE A 1 204 ? -3.720 -8.784 18.544 1.00 93.38 204 ILE A C 1
ATOM 1651 O O . ILE A 1 204 ? -4.892 -8.801 18.168 1.00 93.38 204 ILE A O 1
ATOM 1655 N N . LYS A 1 205 ? -3.304 -8.176 19.655 1.00 94.19 205 LYS A N 1
ATOM 1656 C CA . LYS A 1 205 ? -4.126 -7.309 20.494 1.00 94.19 205 LYS A CA 1
ATOM 1657 C C . LYS A 1 205 ? -3.621 -5.879 20.372 1.00 94.19 205 LYS A C 1
ATOM 1659 O O . LYS A 1 205 ? -2.427 -5.621 20.516 1.00 94.19 205 LYS A O 1
ATOM 1664 N N . MET A 1 206 ? -4.525 -4.966 20.052 1.00 93.75 206 MET A N 1
ATOM 1665 C CA . MET A 1 206 ? -4.272 -3.536 19.977 1.00 93.75 206 MET A CA 1
ATOM 1666 C C . MET A 1 206 ? -5.118 -2.830 21.031 1.00 93.75 206 MET A C 1
ATOM 1668 O O . MET A 1 206 ? -6.342 -2.897 20.989 1.00 93.75 206 MET A O 1
ATOM 1672 N N . GLU A 1 207 ? -4.460 -2.130 21.949 1.00 92.06 207 GLU A N 1
ATOM 1673 C CA . GLU A 1 207 ? -5.114 -1.457 23.071 1.00 92.06 207 GLU A CA 1
ATOM 1674 C C . GLU A 1 207 ? -5.084 0.065 22.905 1.00 92.06 207 GLU A C 1
ATOM 1676 O O . GLU A 1 207 ? -4.059 0.663 22.546 1.00 92.06 207 GLU A O 1
ATOM 1681 N N . VAL A 1 208 ? -6.227 0.687 23.192 1.00 91.12 208 VAL A N 1
ATOM 1682 C CA . VAL A 1 208 ? -6.391 2.134 23.331 1.00 91.12 208 VAL A CA 1
ATOM 1683 C C . VAL A 1 208 ? -6.802 2.410 24.770 1.00 91.12 208 VAL A C 1
ATOM 1685 O O . VAL A 1 208 ? -7.946 2.167 25.156 1.00 91.12 208 VAL A O 1
ATOM 1688 N N . GLY A 1 209 ? -5.845 2.885 25.564 1.00 88.56 209 GLY A N 1
ATOM 1689 C CA . GLY A 1 209 ? -6.028 3.211 26.973 1.00 88.56 209 GLY A CA 1
ATOM 1690 C C . GLY A 1 209 ? -5.822 4.700 27.225 1.00 88.56 209 GLY A C 1
ATOM 1691 O O . GLY A 1 209 ? -4.765 5.243 26.911 1.00 88.56 209 GLY A O 1
ATOM 1692 N N . ILE A 1 210 ? -6.828 5.342 27.806 1.00 88.44 210 ILE A N 1
ATOM 1693 C CA . ILE A 1 210 ? -6.747 6.649 28.449 1.00 88.44 210 ILE A CA 1
ATOM 1694 C C . ILE A 1 210 ? -7.058 6.405 29.918 1.00 88.44 210 ILE A C 1
ATOM 1696 O O . ILE A 1 210 ? -8.125 5.879 30.250 1.00 88.44 210 ILE A O 1
ATOM 1700 N N . GLU A 1 211 ? -6.119 6.783 30.776 1.00 90.00 211 GLU A N 1
ATOM 1701 C CA . GLU A 1 211 ? -6.208 6.580 32.218 1.00 90.00 211 GLU A CA 1
ATOM 1702 C C . GLU A 1 211 ? -7.555 7.062 32.770 1.00 90.00 211 GLU A C 1
ATOM 1704 O O . GLU A 1 211 ? -8.033 8.149 32.439 1.00 90.00 211 GLU A O 1
ATOM 1709 N N . ASP A 1 212 ? -8.205 6.183 33.537 1.00 88.56 212 ASP A N 1
ATOM 1710 C CA . ASP A 1 212 ? -9.516 6.371 34.166 1.00 88.56 212 ASP A CA 1
ATOM 1711 C C . ASP A 1 212 ? -10.689 6.782 33.259 1.00 88.56 212 ASP A C 1
ATOM 1713 O O . ASP A 1 212 ? -11.802 6.975 33.757 1.00 88.56 212 ASP A O 1
ATOM 1717 N N . CYS A 1 213 ? -10.490 6.856 31.944 1.00 89.19 213 CYS A N 1
ATOM 1718 C CA . CYS A 1 213 ? -11.445 7.433 31.004 1.00 89.19 213 CYS A CA 1
ATOM 1719 C C . CYS A 1 213 ? -11.924 6.438 29.945 1.00 89.19 213 CYS A C 1
ATOM 1721 O O . CYS A 1 213 ? -13.123 6.344 29.673 1.00 89.19 213 CYS A O 1
ATOM 1723 N N . LEU A 1 214 ? -10.998 5.707 29.324 1.00 91.88 214 LEU A N 1
ATOM 1724 C CA . LEU A 1 214 ? -11.288 4.857 28.174 1.00 91.88 214 LEU A CA 1
ATOM 1725 C C . LEU A 1 214 ? -10.326 3.675 28.141 1.00 91.88 214 LEU A C 1
ATOM 1727 O O . LEU A 1 214 ? -9.119 3.857 28.221 1.00 91.88 214 LEU A O 1
ATOM 1731 N N . HIS A 1 215 ? -10.843 2.467 27.981 1.00 94.44 215 HIS A N 1
ATOM 1732 C CA . HIS A 1 215 ? -10.028 1.285 27.747 1.00 94.44 215 HIS A CA 1
ATOM 1733 C C . HIS A 1 215 ? -10.750 0.385 26.752 1.00 94.44 215 HIS A C 1
ATOM 1735 O O . HIS A 1 215 ? -11.785 -0.207 27.069 1.00 94.44 215 HIS A O 1
ATOM 1741 N N . ILE A 1 216 ? -10.203 0.324 25.541 1.00 94.12 216 ILE A N 1
ATOM 1742 C CA . ILE A 1 216 ? -10.705 -0.493 24.441 1.00 94.12 216 ILE A CA 1
ATOM 1743 C C . ILE A 1 216 ? -9.602 -1.438 23.988 1.00 94.12 216 ILE A C 1
ATOM 1745 O O . ILE A 1 216 ? -8.469 -1.015 23.754 1.00 94.12 216 ILE A O 1
ATOM 1749 N N . GLU A 1 217 ? -9.959 -2.705 23.822 1.00 95.56 217 GLU A N 1
ATOM 1750 C CA . GLU A 1 217 ? -9.081 -3.738 23.282 1.00 95.56 217 GLU A CA 1
ATOM 1751 C C . GLU A 1 217 ? -9.642 -4.221 21.946 1.00 95.56 217 GLU A C 1
ATOM 1753 O O . GLU A 1 217 ? -10.797 -4.628 21.860 1.00 95.56 217 GLU A O 1
ATOM 1758 N N . PHE A 1 218 ? -8.831 -4.188 20.894 1.00 96.25 218 PHE A N 1
ATOM 1759 C CA . PHE A 1 218 ? -9.149 -4.801 19.612 1.00 96.25 218 PHE A CA 1
ATOM 1760 C C . PHE A 1 218 ? -8.239 -6.003 19.377 1.00 96.25 218 PHE A C 1
ATOM 1762 O O . PHE A 1 218 ? -7.036 -5.857 19.158 1.00 96.25 218 PHE A O 1
ATOM 1769 N N . GLU A 1 219 ? -8.827 -7.194 19.396 1.00 96.81 219 GLU A N 1
ATOM 1770 C CA . GLU A 1 219 ? -8.144 -8.450 19.106 1.00 96.81 219 GLU A CA 1
ATOM 1771 C C . GLU A 1 219 ? -8.492 -8.922 17.695 1.00 96.81 219 GLU A C 1
ATOM 1773 O O . GLU A 1 219 ? -9.660 -8.931 17.311 1.00 96.81 219 GLU A O 1
ATOM 1778 N N . TYR A 1 220 ? -7.500 -9.352 16.918 1.00 95.88 220 TYR A N 1
ATOM 1779 C CA . TYR A 1 220 ? -7.722 -9.941 15.598 1.00 95.88 220 TYR A CA 1
ATOM 1780 C C . TYR A 1 220 ? -6.817 -11.144 15.337 1.00 95.88 220 TYR A C 1
ATOM 1782 O O . TYR A 1 220 ? -5.745 -11.305 15.920 1.00 95.88 220 TYR A O 1
ATOM 1790 N N . ASN A 1 221 ? -7.293 -12.032 14.465 1.00 93.50 221 ASN A N 1
ATOM 1791 C CA . ASN A 1 221 ? -6.872 -13.428 14.401 1.00 93.50 221 ASN A CA 1
ATOM 1792 C C . ASN A 1 221 ? -5.464 -13.670 13.842 1.00 93.50 221 ASN A C 1
ATOM 1794 O O . ASN A 1 221 ? -4.890 -14.721 14.116 1.00 93.50 221 ASN A O 1
ATOM 1798 N N . LYS A 1 222 ? -4.920 -12.752 13.038 1.00 94.81 222 LYS A N 1
ATOM 1799 C CA . LYS A 1 222 ? -3.633 -12.931 12.351 1.00 94.81 222 LYS A CA 1
ATOM 1800 C C . LYS A 1 222 ? -2.818 -11.633 12.309 1.00 94.81 222 LYS A C 1
ATOM 1802 O O . LYS A 1 222 ? -3.360 -10.534 12.248 1.00 94.81 222 LYS A O 1
ATOM 1807 N N . SER A 1 223 ? -1.500 -11.773 12.228 1.00 94.50 223 SER A N 1
ATOM 1808 C CA . SER A 1 223 ? -0.543 -10.686 11.957 1.00 94.50 223 SER A CA 1
ATOM 1809 C C . SER A 1 223 ? -0.210 -10.540 10.467 1.00 94.50 223 SER A C 1
ATOM 1811 O O . SER A 1 223 ? 0.262 -9.492 10.013 1.00 94.50 223 SER A O 1
ATOM 1813 N N . LYS A 1 224 ? -0.444 -11.608 9.695 1.00 95.50 224 LYS A N 1
ATOM 1814 C CA . LYS A 1 224 ? -0.141 -11.700 8.266 1.00 95.50 224 LYS A CA 1
ATOM 1815 C C . LYS A 1 224 ? -1.376 -12.160 7.496 1.00 95.50 224 LYS A C 1
ATOM 1817 O O . LYS A 1 224 ? -1.962 -13.183 7.853 1.00 95.50 224 LYS A O 1
ATOM 1822 N N . TYR A 1 225 ? -1.721 -11.465 6.419 1.00 95.88 225 TYR A N 1
ATOM 1823 C CA . TYR A 1 225 ? -2.914 -11.735 5.619 1.00 95.88 225 TYR A CA 1
ATOM 1824 C C . TYR A 1 225 ? -2.582 -11.887 4.142 1.00 95.88 225 TYR A C 1
ATOM 1826 O O . TYR A 1 225 ? -1.753 -11.160 3.590 1.00 95.88 225 TYR A O 1
ATOM 1834 N N . HIS A 1 226 ? -3.262 -12.833 3.500 1.00 94.56 226 HIS A N 1
ATOM 1835 C CA . HIS A 1 226 ? -3.289 -12.888 2.047 1.00 94.56 226 HIS A CA 1
ATOM 1836 C C . HIS A 1 226 ? -4.088 -11.693 1.490 1.00 94.56 226 HIS A C 1
ATOM 1838 O O . HIS A 1 226 ? -5.026 -11.223 2.131 1.00 94.56 226 HIS A O 1
ATOM 1844 N N . LEU A 1 227 ? -3.772 -11.219 0.280 1.00 93.50 227 LEU A N 1
ATOM 1845 C CA . LEU A 1 227 ? -4.441 -10.055 -0.336 1.00 93.50 227 LEU A CA 1
ATOM 1846 C C . LEU A 1 227 ? -5.968 -10.191 -0.457 1.00 93.50 227 LEU A C 1
ATOM 1848 O O . LEU A 1 227 ? -6.672 -9.191 -0.474 1.00 93.50 227 LEU A O 1
ATOM 1852 N N . LYS A 1 228 ? -6.483 -11.422 -0.538 1.00 93.19 228 LYS A N 1
ATOM 1853 C CA . LYS A 1 228 ? -7.925 -11.728 -0.581 1.00 93.19 228 LYS A CA 1
ATOM 1854 C C . LYS A 1 228 ? -8.448 -12.366 0.718 1.00 93.19 228 LYS A C 1
ATOM 1856 O O . LYS A 1 228 ? -9.509 -12.978 0.705 1.00 93.19 228 LYS A O 1
ATOM 1861 N N . ASP A 1 229 ? -7.684 -12.308 1.810 1.00 94.94 229 ASP A N 1
ATOM 1862 C CA . ASP A 1 229 ? -8.066 -12.886 3.110 1.00 94.94 229 ASP A CA 1
ATOM 1863 C C . ASP A 1 229 ? -9.165 -12.054 3.799 1.00 94.94 229 ASP A C 1
ATOM 1865 O O . ASP A 1 229 ? -9.608 -11.011 3.306 1.00 94.94 229 ASP A O 1
ATOM 1869 N N . VAL A 1 230 ? -9.601 -12.520 4.966 1.00 95.50 230 VAL A N 1
ATOM 1870 C CA . VAL A 1 230 ? -10.558 -11.830 5.827 1.00 95.50 230 VAL A CA 1
ATOM 1871 C C . VAL A 1 230 ? -9.924 -11.602 7.193 1.00 95.50 230 VAL A C 1
ATOM 1873 O O . VAL A 1 230 ? -9.492 -12.546 7.859 1.00 95.50 230 VAL A O 1
ATOM 1876 N N . ILE A 1 231 ? -9.897 -10.344 7.625 1.00 96.06 231 ILE A N 1
ATOM 1877 C CA . ILE A 1 231 ? -9.506 -9.971 8.982 1.00 96.06 231 ILE A CA 1
ATOM 1878 C C . ILE A 1 231 ? -10.704 -10.236 9.885 1.00 96.06 231 ILE A C 1
ATOM 1880 O O . ILE A 1 231 ? -11.776 -9.655 9.696 1.00 96.06 231 ILE A O 1
ATOM 1884 N N . ILE A 1 232 ? -10.528 -11.142 10.845 1.00 96.12 232 ILE A N 1
ATOM 1885 C CA . ILE A 1 232 ? -11.559 -11.497 11.819 1.00 96.12 232 ILE A CA 1
ATOM 1886 C C . ILE A 1 232 ? -11.061 -11.060 13.185 1.00 96.12 232 ILE A C 1
ATOM 1888 O O . ILE A 1 232 ? -9.963 -11.434 13.596 1.00 96.12 232 ILE A O 1
ATOM 1892 N N . GLY A 1 233 ? -11.871 -10.284 13.889 1.00 96.06 233 GLY A N 1
ATOM 1893 C CA . GLY A 1 233 ? -11.512 -9.777 15.199 1.00 96.06 233 GLY A CA 1
ATOM 1894 C C . GLY A 1 233 ? -12.715 -9.414 16.043 1.00 96.06 233 GLY A C 1
ATOM 1895 O O . GLY A 1 233 ? -13.863 -9.637 15.659 1.00 96.06 233 GLY A O 1
ATOM 1896 N N . LYS A 1 234 ? -12.441 -8.869 17.219 1.00 95.62 234 LYS A N 1
ATOM 1897 C CA . LYS A 1 234 ? -13.448 -8.445 18.176 1.00 95.62 234 LYS A CA 1
ATOM 1898 C C . LYS A 1 234 ? -12.920 -7.267 18.979 1.00 95.62 234 LYS A C 1
ATOM 1900 O O . LYS A 1 234 ? -11.783 -7.287 19.445 1.00 95.62 234 LYS A O 1
ATOM 1905 N N . ILE A 1 235 ? -13.749 -6.240 19.098 1.00 95.50 235 ILE A N 1
ATOM 1906 C CA . ILE A 1 235 ? -13.484 -5.073 19.936 1.00 95.50 235 ILE A CA 1
ATOM 1907 C C . ILE A 1 235 ? -14.180 -5.289 21.273 1.00 95.50 235 ILE A C 1
ATOM 1909 O O . ILE A 1 235 ? -15.341 -5.692 21.289 1.00 95.50 235 ILE A O 1
ATOM 1913 N N . TYR A 1 236 ? -13.485 -5.017 22.370 1.00 95.62 236 TYR A N 1
ATOM 1914 C CA . TYR A 1 236 ? -13.979 -5.109 23.736 1.00 95.62 236 TYR A CA 1
ATOM 1915 C C . TYR A 1 236 ? -13.917 -3.738 24.406 1.00 95.62 236 TYR A C 1
ATOM 1917 O O . TYR A 1 236 ? -12.867 -3.094 24.431 1.00 95.62 236 TYR A O 1
ATOM 1925 N N . PHE A 1 237 ? -15.035 -3.312 24.989 1.00 94.56 237 PHE A N 1
ATOM 1926 C CA . PHE A 1 237 ? -15.131 -2.061 25.737 1.00 94.56 237 PHE A CA 1
ATOM 1927 C C . PHE A 1 237 ? -14.936 -2.330 27.231 1.00 94.56 237 PHE A C 1
ATOM 1929 O O . PHE A 1 237 ? -15.885 -2.618 27.962 1.00 94.56 237 PHE A O 1
ATOM 1936 N N . LEU A 1 238 ? -13.693 -2.260 27.707 1.00 93.69 238 LEU A N 1
ATOM 1937 C CA . LEU A 1 238 ? -13.339 -2.591 29.092 1.00 93.69 238 LEU A CA 1
ATOM 1938 C C . LEU A 1 238 ? -13.663 -1.449 30.067 1.00 93.69 238 LEU A C 1
ATOM 1940 O O . LEU A 1 238 ? -14.079 -1.694 31.206 1.00 93.69 238 LEU A O 1
ATOM 1944 N N . LEU A 1 239 ? -13.512 -0.204 29.609 1.00 93.38 239 LEU A N 1
ATOM 1945 C CA . LEU A 1 239 ? -13.881 1.016 30.326 1.00 93.38 239 LEU A CA 1
ATOM 1946 C C . LEU A 1 239 ? -14.337 2.081 29.325 1.00 93.38 239 LEU A C 1
ATOM 1948 O O . LEU A 1 239 ? -13.615 2.383 28.381 1.00 93.38 239 LEU A O 1
ATOM 1952 N N . VAL A 1 240 ? -15.508 2.675 29.549 1.00 91.88 240 VAL A N 1
ATOM 1953 C CA . VAL A 1 240 ? -16.029 3.782 28.733 1.00 91.88 240 VAL A CA 1
ATOM 1954 C C . VAL A 1 240 ? -16.639 4.815 29.677 1.00 91.88 240 VAL A C 1
ATOM 1956 O O . VAL A 1 240 ? -17.745 4.625 30.176 1.00 91.88 240 VAL A O 1
ATOM 1959 N N . ARG A 1 241 ? -15.886 5.873 29.995 1.00 90.62 241 ARG A N 1
ATOM 1960 C CA . ARG A 1 241 ? -16.377 7.045 30.748 1.00 90.62 241 ARG A CA 1
ATOM 1961 C C . ARG A 1 241 ? -16.494 8.301 29.887 1.00 90.62 241 ARG A C 1
ATOM 1963 O O . ARG A 1 241 ? -17.154 9.250 30.297 1.00 90.62 241 ARG A O 1
ATOM 1970 N N . ILE A 1 242 ? -15.877 8.299 28.708 1.00 89.44 242 ILE A N 1
ATOM 1971 C CA . ILE A 1 242 ? -16.031 9.342 27.692 1.00 89.44 242 ILE A CA 1
ATOM 1972 C C . ILE A 1 242 ? -17.094 8.891 26.691 1.00 89.44 242 ILE A C 1
ATOM 1974 O O . ILE A 1 242 ? -17.124 7.727 26.291 1.00 89.44 242 ILE A O 1
ATOM 1978 N N . LYS A 1 243 ? -17.955 9.818 26.269 1.00 89.88 243 LYS A N 1
ATOM 1979 C CA . LYS A 1 243 ? -18.939 9.562 25.219 1.00 89.88 243 LYS A CA 1
ATOM 1980 C C . LYS A 1 243 ? -18.266 9.567 23.851 1.00 89.88 243 LYS A C 1
ATOM 1982 O O . LYS A 1 243 ? -17.769 10.597 23.401 1.00 89.88 243 LYS A O 1
ATOM 1987 N N . ILE A 1 244 ? -18.248 8.405 23.208 1.00 90.69 244 ILE A N 1
ATOM 1988 C CA . ILE A 1 244 ? -17.697 8.236 21.865 1.00 90.69 244 ILE A CA 1
ATOM 1989 C C . ILE A 1 244 ? -18.780 8.608 20.850 1.00 90.69 244 ILE A C 1
ATOM 1991 O O . ILE A 1 244 ? -19.888 8.080 20.906 1.00 90.69 244 ILE A O 1
ATOM 1995 N N . LYS A 1 245 ? -18.439 9.514 19.936 1.00 91.31 245 LYS A N 1
ATOM 1996 C CA . LYS A 1 245 ? -19.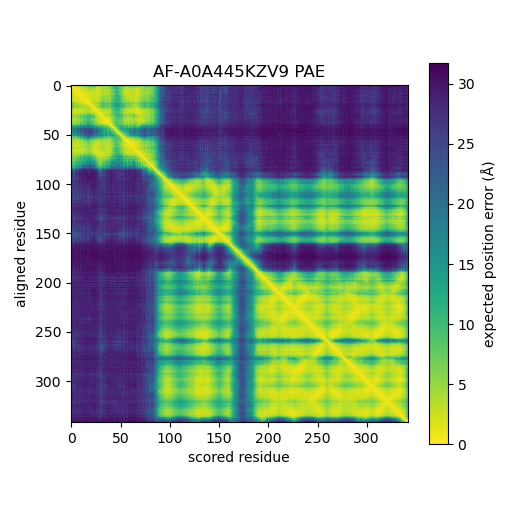288 9.990 18.842 1.00 91.31 245 LYS A CA 1
ATOM 1997 C C . LYS A 1 245 ? -19.146 9.087 17.614 1.00 91.31 245 LYS A C 1
ATOM 1999 O O . LYS A 1 245 ? -20.147 8.628 17.077 1.00 91.31 245 LYS A O 1
ATOM 2004 N N . ASN A 1 246 ? -17.907 8.778 17.217 1.00 92.31 246 ASN A N 1
ATOM 2005 C CA . ASN A 1 246 ? -17.595 7.911 16.077 1.00 92.31 246 ASN A CA 1
ATOM 2006 C C . ASN A 1 246 ? -16.426 6.974 16.404 1.00 92.31 246 ASN A C 1
ATOM 2008 O O . ASN A 1 246 ? -15.485 7.355 17.106 1.00 92.31 246 ASN A O 1
ATOM 2012 N N . MET A 1 247 ? -16.448 5.775 15.825 1.00 93.62 247 MET A N 1
ATOM 2013 C CA . MET A 1 247 ? -15.331 4.835 15.851 1.00 93.62 247 MET A CA 1
ATOM 2014 C C . MET A 1 247 ? -15.187 4.192 14.481 1.00 93.62 247 MET A C 1
ATOM 2016 O O . MET A 1 247 ? -16.118 3.556 13.991 1.00 93.62 247 MET A O 1
ATOM 2020 N N . ASP A 1 248 ? -13.998 4.328 13.905 1.00 95.31 248 ASP A N 1
ATOM 2021 C CA . ASP A 1 248 ? -13.671 3.859 12.568 1.00 95.31 248 ASP A CA 1
ATOM 2022 C C . ASP A 1 248 ? -12.478 2.901 12.622 1.00 95.31 248 ASP A C 1
ATOM 2024 O O . ASP A 1 248 ? -11.492 3.146 13.320 1.00 95.31 248 ASP A O 1
ATOM 2028 N N . LEU A 1 249 ? -12.534 1.822 11.846 1.00 96.00 249 LEU A N 1
ATOM 2029 C CA . LEU A 1 249 ? -11.379 0.991 11.534 1.00 96.00 249 LEU A CA 1
ATOM 2030 C C . LEU A 1 249 ? -10.936 1.275 10.105 1.00 96.00 249 LEU A C 1
ATOM 2032 O O . LEU A 1 249 ? -11.702 1.128 9.157 1.00 96.00 249 LEU A O 1
ATOM 2036 N N . GLU A 1 250 ? -9.681 1.658 9.940 1.00 97.19 250 GLU A N 1
ATOM 2037 C CA . GLU A 1 250 ? -9.106 2.004 8.648 1.00 97.19 250 GLU A CA 1
ATOM 2038 C C . GLU A 1 250 ? -7.993 1.029 8.259 1.00 97.19 250 GLU A C 1
ATOM 2040 O O . GLU A 1 250 ? -7.180 0.624 9.095 1.00 97.19 250 GLU A O 1
ATOM 2045 N N . ILE A 1 251 ? -7.902 0.707 6.966 1.00 97.19 251 ILE A N 1
ATOM 2046 C CA . ILE A 1 251 ? -6.694 0.118 6.379 1.00 97.19 251 ILE A CA 1
ATOM 2047 C C . ILE A 1 251 ? -5.894 1.249 5.757 1.00 97.19 251 ILE A C 1
ATOM 2049 O O . ILE A 1 251 ? -6.342 1.879 4.799 1.00 97.19 251 ILE A O 1
ATOM 2053 N N . ARG A 1 252 ? -4.686 1.476 6.269 1.00 97.00 252 ARG A N 1
ATOM 2054 C CA . ARG A 1 252 ? -3.767 2.478 5.730 1.00 97.00 252 ARG A CA 1
ATOM 2055 C C . ARG A 1 252 ? -2.575 1.831 5.050 1.00 97.00 252 ARG A C 1
ATOM 2057 O O . ARG A 1 252 ? -1.908 0.981 5.641 1.00 97.00 252 ARG A O 1
ATOM 2064 N N . ARG A 1 253 ? -2.271 2.281 3.835 1.00 97.19 253 ARG A N 1
ATOM 2065 C CA . ARG A 1 253 ? -1.021 1.989 3.133 1.00 97.19 253 ARG A CA 1
ATOM 2066 C C . ARG A 1 253 ? -0.055 3.135 3.379 1.00 97.19 253 ARG A C 1
ATOM 2068 O O . ARG A 1 253 ? -0.385 4.285 3.119 1.00 97.19 253 ARG A O 1
ATOM 2075 N N . ARG A 1 254 ? 1.137 2.821 3.878 1.00 96.69 254 ARG A N 1
ATOM 2076 C CA . ARG A 1 254 ? 2.234 3.776 4.038 1.00 96.69 254 ARG A CA 1
ATOM 2077 C C . ARG A 1 254 ? 3.348 3.431 3.067 1.00 96.69 254 ARG A C 1
ATOM 2079 O O . ARG A 1 254 ? 3.955 2.365 3.182 1.00 96.69 254 ARG A O 1
ATOM 2086 N N . GLU A 1 255 ? 3.619 4.344 2.152 1.00 94.94 255 GLU A N 1
ATOM 2087 C CA . GLU A 1 255 ? 4.726 4.277 1.213 1.00 94.94 255 GLU A CA 1
ATOM 2088 C C . GLU A 1 255 ? 5.827 5.228 1.675 1.00 94.94 255 GLU A C 1
ATOM 2090 O O . GLU A 1 255 ? 5.620 6.433 1.768 1.00 94.94 255 GLU A O 1
ATOM 2095 N N . SER A 1 256 ? 7.000 4.692 1.991 1.00 92.88 256 SER A N 1
ATOM 2096 C CA . SER A 1 256 ? 8.180 5.493 2.313 1.00 92.88 256 SER A CA 1
ATOM 2097 C C . SER A 1 256 ? 9.197 5.356 1.191 1.00 92.88 256 SER A C 1
ATOM 2099 O O . SER A 1 256 ? 9.606 4.230 0.913 1.00 92.88 256 SER A O 1
ATOM 2101 N N . THR A 1 257 ? 9.635 6.464 0.606 1.00 89.88 257 THR A N 1
ATOM 2102 C CA . THR A 1 257 ? 10.543 6.511 -0.545 1.00 89.88 257 THR A CA 1
ATOM 2103 C C . THR A 1 257 ? 11.724 7.432 -0.245 1.00 89.88 257 THR A C 1
ATOM 2105 O O . THR A 1 257 ? 11.551 8.502 0.330 1.00 89.88 257 THR A O 1
ATOM 2108 N N . GLY A 1 258 ? 12.929 7.038 -0.646 1.00 81.38 258 GLY A N 1
ATOM 2109 C CA . GLY A 1 258 ? 14.171 7.756 -0.366 1.00 81.38 258 GLY A CA 1
ATOM 2110 C C . GLY A 1 258 ? 15.019 7.072 0.706 1.00 81.38 258 GLY A C 1
ATOM 2111 O O . GLY A 1 258 ? 14.669 6.019 1.234 1.00 81.38 258 GLY A O 1
ATOM 2112 N N . SER A 1 259 ? 16.171 7.671 0.997 1.00 73.00 259 SER A N 1
ATOM 2113 C CA . SER A 1 259 ? 17.151 7.149 1.950 1.00 73.00 259 SER A CA 1
ATOM 2114 C C . SER A 1 259 ? 17.680 8.267 2.843 1.00 73.00 259 SER A C 1
ATOM 2116 O O . SER A 1 259 ? 17.975 9.362 2.359 1.00 73.00 259 SER A O 1
ATOM 2118 N N . GLY A 1 260 ? 17.853 7.984 4.136 1.00 70.25 260 GLY A N 1
ATOM 2119 C CA . GLY A 1 260 ? 18.410 8.937 5.097 1.00 70.25 260 GLY A CA 1
ATOM 2120 C C . GLY A 1 260 ? 17.521 10.169 5.286 1.00 70.25 260 GLY A C 1
ATOM 2121 O O . GLY A 1 260 ? 16.310 10.051 5.473 1.00 70.25 260 GLY A O 1
ATOM 2122 N N . THR A 1 261 ? 18.121 11.357 5.228 1.00 72.75 261 THR A N 1
ATOM 2123 C CA . THR A 1 261 ? 17.447 12.646 5.466 1.00 72.75 261 THR A CA 1
ATOM 2124 C C . THR A 1 261 ? 16.407 13.015 4.405 1.00 72.75 261 THR A C 1
ATOM 2126 O O . THR A 1 261 ? 15.550 13.846 4.677 1.00 72.75 261 THR A O 1
ATOM 2129 N N . ASN A 1 262 ? 16.435 12.379 3.228 1.00 78.62 262 ASN A N 1
ATOM 2130 C CA . ASN A 1 262 ? 15.533 12.672 2.105 1.00 78.62 262 ASN A CA 1
ATOM 2131 C C . ASN A 1 262 ? 14.380 11.655 1.993 1.00 78.62 262 ASN A C 1
ATOM 2133 O O . ASN A 1 262 ? 13.891 11.370 0.897 1.00 78.62 262 ASN A O 1
ATOM 2137 N N . THR A 1 263 ? 13.977 11.056 3.116 1.00 83.50 263 THR A N 1
ATOM 2138 C CA . THR A 1 263 ? 12.876 10.088 3.146 1.00 83.50 263 THR A CA 1
ATOM 2139 C C . THR A 1 263 ? 11.535 10.815 3.092 1.00 83.50 263 THR A C 1
ATOM 2141 O O . THR A 1 263 ? 11.205 11.592 3.983 1.00 83.50 263 THR A O 1
ATOM 2144 N N . HIS A 1 264 ? 10.745 10.519 2.068 1.00 87.19 264 HIS A N 1
ATOM 2145 C CA . HIS A 1 264 ? 9.382 11.002 1.889 1.00 87.19 264 HIS A CA 1
ATOM 2146 C C . HIS A 1 264 ? 8.413 9.889 2.265 1.00 87.19 264 HIS A C 1
ATOM 2148 O O . HIS A 1 264 ? 8.602 8.741 1.864 1.00 87.19 264 HIS A O 1
ATOM 2154 N N . VAL A 1 265 ? 7.389 10.211 3.049 1.00 92.12 265 VAL A N 1
ATOM 2155 C CA . VAL A 1 265 ? 6.408 9.235 3.523 1.00 92.12 265 VAL A CA 1
ATOM 2156 C C . VAL A 1 265 ? 5.023 9.688 3.103 1.00 92.12 265 VAL A C 1
ATOM 2158 O O . VAL A 1 265 ? 4.547 10.715 3.570 1.00 92.12 265 VAL A O 1
ATOM 2161 N N . GLU A 1 266 ? 4.369 8.879 2.280 1.00 93.81 266 GLU A N 1
ATOM 2162 C CA . GLU A 1 266 ? 2.963 9.027 1.930 1.00 93.81 266 GLU A CA 1
ATOM 2163 C C . GLU A 1 266 ? 2.124 8.003 2.674 1.00 93.81 266 GLU A C 1
ATOM 2165 O O . GLU A 1 266 ? 2.521 6.849 2.852 1.00 93.81 266 GLU A O 1
ATOM 2170 N N . THR A 1 267 ? 0.954 8.428 3.142 1.00 95.44 267 THR A N 1
ATOM 2171 C CA . THR A 1 267 ? -0.011 7.540 3.792 1.00 95.44 267 THR A CA 1
ATOM 2172 C C . THR A 1 267 ? -1.378 7.723 3.161 1.00 95.44 267 THR A C 1
ATOM 2174 O O . THR A 1 267 ? -1.948 8.806 3.195 1.00 95.44 267 THR A O 1
ATOM 2177 N N . GLU A 1 268 ? -1.923 6.632 2.646 1.00 94.69 268 GLU A N 1
ATOM 2178 C CA . GLU A 1 268 ? -3.223 6.571 1.995 1.00 94.69 268 GLU A CA 1
ATOM 2179 C C . GLU A 1 268 ? -4.166 5.684 2.810 1.00 94.69 268 GLU A C 1
ATOM 2181 O O . GLU A 1 268 ? -3.769 4.623 3.299 1.00 94.69 268 GLU A O 1
ATOM 2186 N N . THR A 1 269 ? -5.421 6.106 2.950 1.00 95.75 269 THR A N 1
ATOM 2187 C CA . THR A 1 269 ? -6.471 5.284 3.564 1.00 95.75 269 THR A CA 1
ATOM 2188 C C . THR A 1 269 ? -7.191 4.515 2.464 1.00 95.75 269 THR A C 1
ATOM 2190 O O . THR A 1 269 ? -7.931 5.105 1.688 1.00 95.75 269 THR A O 1
ATOM 2193 N N . LEU A 1 270 ? -6.957 3.205 2.393 1.00 94.62 270 LEU A N 1
ATOM 2194 C CA . LEU A 1 270 ? -7.513 2.328 1.357 1.00 94.62 270 LEU A CA 1
ATOM 2195 C C . LEU A 1 270 ? -8.937 1.875 1.670 1.00 94.62 270 LEU A C 1
ATOM 2197 O O . LEU A 1 270 ? -9.723 1.602 0.769 1.00 94.62 270 LEU A O 1
ATOM 2201 N N . ALA A 1 271 ? -9.252 1.757 2.955 1.00 94.12 271 ALA A N 1
ATOM 2202 C CA . ALA A 1 271 ? -10.561 1.349 3.423 1.00 94.12 271 ALA A CA 1
ATOM 2203 C C . ALA A 1 271 ? -10.875 2.053 4.738 1.00 94.12 271 ALA A C 1
ATOM 2205 O O . ALA A 1 271 ? -9.981 2.217 5.572 1.00 94.12 271 ALA A O 1
ATOM 2206 N N . LYS A 1 272 ? -12.141 2.421 4.922 1.00 95.62 272 LYS A N 1
ATOM 2207 C CA . LYS A 1 272 ? -12.680 2.999 6.150 1.00 95.62 272 LYS A CA 1
ATOM 2208 C C . LYS A 1 272 ? -13.967 2.257 6.504 1.00 95.62 272 LYS A C 1
ATOM 2210 O O . LYS A 1 272 ? -14.856 2.155 5.663 1.00 95.62 272 LYS A O 1
ATOM 2215 N N . PHE A 1 273 ? -14.046 1.747 7.726 1.00 93.19 273 PHE A N 1
ATOM 2216 C CA . PHE A 1 273 ? -15.188 1.002 8.243 1.00 93.19 273 PHE A CA 1
ATOM 2217 C C . PHE A 1 273 ? -15.702 1.678 9.499 1.00 93.19 273 PHE A C 1
ATOM 2219 O O . PHE A 1 273 ? -14.999 1.707 10.504 1.00 93.19 273 PHE A O 1
ATOM 2226 N N . GLU A 1 274 ? -16.921 2.191 9.442 1.00 93.75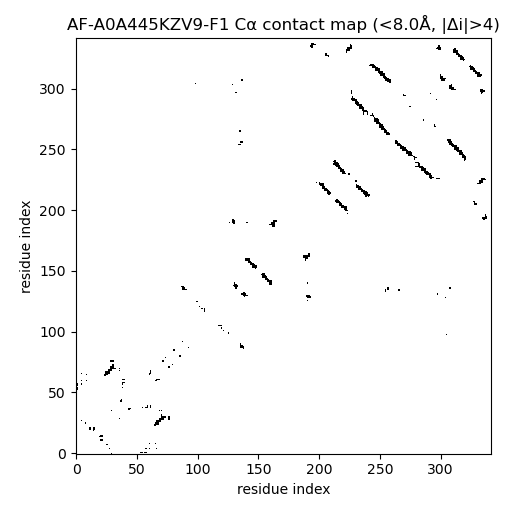 274 GLU A N 1
ATOM 2227 C CA . GLU A 1 274 ? -17.595 2.741 10.614 1.00 93.75 274 GLU A CA 1
ATOM 2228 C C . GLU A 1 274 ? -18.091 1.573 11.472 1.00 93.75 274 GLU A C 1
ATOM 2230 O O . GLU A 1 274 ? -18.735 0.646 10.978 1.00 93.75 274 GLU A O 1
ATOM 2235 N N . LEU A 1 275 ? -17.701 1.562 12.744 1.00 90.88 275 LEU A N 1
ATOM 2236 C CA . LEU A 1 275 ? -17.862 0.405 13.625 1.00 90.88 275 LEU A CA 1
ATOM 2237 C C . LEU A 1 275 ? -19.054 0.517 14.575 1.00 90.88 275 LEU A C 1
ATOM 2239 O O . LEU A 1 275 ? -19.450 -0.487 15.163 1.00 90.88 275 LEU A O 1
ATOM 2243 N N . MET A 1 276 ? -19.589 1.721 14.769 1.00 86.75 276 MET A N 1
ATOM 2244 C CA . MET A 1 276 ? -20.610 2.013 15.774 1.00 86.75 276 MET A CA 1
ATOM 2245 C C . MET A 1 276 ? -21.668 2.977 15.234 1.00 86.75 276 MET A C 1
ATOM 2247 O O . MET A 1 276 ? -21.340 3.884 14.477 1.00 86.75 276 MET A O 1
ATOM 2251 N N . ASP A 1 277 ? -22.910 2.797 15.689 1.00 74.50 277 ASP A N 1
ATOM 2252 C CA . ASP A 1 277 ? -24.069 3.661 15.399 1.00 74.50 277 ASP A CA 1
ATOM 2253 C C . ASP A 1 277 ? -24.774 4.095 16.707 1.00 74.50 277 ASP A C 1
ATOM 2255 O O . ASP A 1 277 ? -25.995 4.168 16.818 1.00 74.50 277 ASP A O 1
ATOM 2259 N N . GLY A 1 278 ? -23.996 4.283 17.779 1.00 77.94 278 GLY A N 1
ATOM 2260 C CA . GLY A 1 278 ? -24.509 4.621 19.110 1.00 77.94 278 GLY A CA 1
ATOM 2261 C C . GLY A 1 278 ? -23.455 4.482 20.206 1.00 77.94 278 GLY A C 1
ATOM 2262 O O . GLY A 1 278 ? -22.430 3.846 19.995 1.00 77.94 278 GLY A O 1
ATOM 2263 N N . ALA A 1 279 ? -23.687 5.079 21.378 1.00 80.31 279 ALA A N 1
ATOM 2264 C CA . ALA A 1 279 ? -22.702 5.110 22.462 1.00 80.31 279 ALA A CA 1
ATOM 2265 C C . ALA A 1 279 ? -22.455 3.702 23.056 1.00 80.31 279 ALA A C 1
ATOM 2267 O O . ALA A 1 279 ? -23.399 3.105 23.576 1.00 80.31 279 ALA A O 1
ATOM 2268 N N . PRO A 1 280 ? -21.212 3.181 23.027 1.00 88.69 280 PRO A N 1
ATOM 2269 C CA . PRO A 1 280 ? -20.910 1.846 23.527 1.00 88.69 280 PRO A CA 1
ATOM 2270 C C . PRO A 1 280 ? -20.925 1.838 25.056 1.00 88.69 280 PRO A C 1
ATOM 2272 O O . PRO A 1 280 ? -20.506 2.813 25.691 1.00 88.69 280 PRO A O 1
ATOM 2275 N N . VAL A 1 281 ? -21.345 0.727 25.664 1.00 88.00 281 VAL A N 1
ATOM 2276 C CA . VAL A 1 281 ? -21.288 0.561 27.124 1.00 88.00 281 VAL A CA 1
ATOM 2277 C C . VAL A 1 281 ? -20.208 -0.423 27.557 1.00 88.00 281 VAL A C 1
ATOM 2279 O O . VAL A 1 281 ? -19.752 -1.295 26.819 1.00 88.00 281 VAL A O 1
ATOM 2282 N N . ARG A 1 282 ? -19.765 -0.279 28.807 1.00 90.31 282 ARG A N 1
ATOM 2283 C CA . ARG A 1 282 ? -18.772 -1.174 29.402 1.00 90.31 282 ARG A CA 1
ATOM 2284 C C . ARG A 1 282 ? -19.252 -2.630 29.353 1.00 90.31 282 ARG A C 1
ATOM 2286 O O . ARG A 1 282 ? -20.347 -2.938 29.811 1.00 90.31 282 ARG A O 1
ATOM 2293 N N . GLY A 1 283 ? -18.381 -3.520 28.890 1.00 88.31 283 GLY A N 1
ATOM 2294 C CA . GLY A 1 283 ? -18.641 -4.953 28.754 1.00 88.31 283 GLY A CA 1
ATOM 2295 C C . GLY A 1 283 ? -19.223 -5.353 27.398 1.00 88.31 283 GLY A C 1
ATOM 2296 O O . GLY A 1 283 ? -19.264 -6.546 27.099 1.00 88.31 283 GLY A O 1
ATOM 2297 N N . GLU A 1 284 ? -19.623 -4.394 26.557 1.00 92.25 284 GLU A N 1
ATOM 2298 C CA . GLU A 1 284 ? -20.018 -4.692 25.184 1.00 92.25 284 GLU A CA 1
ATOM 2299 C C . GLU A 1 284 ? -18.831 -5.124 24.332 1.00 92.25 284 GLU A C 1
ATOM 2301 O O . GLU A 1 284 ? -17.656 -4.873 24.630 1.00 92.25 284 GLU A O 1
ATOM 2306 N N . SER A 1 285 ? -19.164 -5.791 23.231 1.00 93.12 285 SER A N 1
ATOM 2307 C CA . SER A 1 285 ? -18.174 -6.172 22.247 1.00 93.12 285 SER A CA 1
ATOM 2308 C C . SER A 1 285 ? -18.746 -6.183 20.842 1.00 93.12 285 SER A C 1
ATOM 2310 O O . SER A 1 285 ? -19.888 -6.591 20.639 1.00 93.12 285 SER A O 1
ATOM 2312 N N . ILE A 1 286 ? -17.929 -5.769 19.878 1.00 94.06 286 ILE A N 1
ATOM 2313 C CA . ILE A 1 286 ? -18.315 -5.674 18.469 1.00 94.06 286 ILE A CA 1
ATOM 2314 C C . ILE A 1 286 ? -17.472 -6.678 17.676 1.00 94.06 286 ILE A C 1
ATOM 2316 O O . ILE A 1 286 ? -16.242 -6.550 17.652 1.00 94.06 286 ILE A O 1
ATOM 2320 N N . PRO A 1 287 ? -18.081 -7.706 17.056 1.00 95.50 287 PRO A N 1
ATOM 2321 C CA . PRO A 1 287 ? -17.364 -8.609 16.168 1.00 95.50 287 PRO A CA 1
ATOM 2322 C C . PRO A 1 287 ? -17.022 -7.900 14.853 1.00 95.50 287 PRO A C 1
ATOM 2324 O O . PRO A 1 287 ? -17.860 -7.235 14.252 1.00 95.50 287 PRO A O 1
ATOM 2327 N N . ILE A 1 288 ? -15.792 -8.086 14.384 1.00 95.44 288 ILE A N 1
ATOM 2328 C CA . ILE A 1 288 ? -15.259 -7.476 13.168 1.00 95.44 288 ILE A CA 1
ATOM 2329 C C . ILE A 1 288 ? -14.992 -8.560 12.134 1.00 95.44 288 ILE A C 1
ATOM 2331 O O . ILE A 1 288 ? -14.309 -9.551 12.409 1.00 95.44 288 ILE A O 1
ATOM 2335 N N . ARG A 1 289 ? -15.499 -8.344 10.920 1.00 95.62 289 ARG A N 1
ATOM 2336 C CA . ARG A 1 289 ? -15.200 -9.171 9.753 1.00 95.62 289 ARG A CA 1
ATOM 2337 C C . ARG A 1 289 ? -14.959 -8.285 8.542 1.00 95.62 289 ARG A C 1
ATOM 2339 O O . ARG A 1 289 ? -15.895 -7.741 7.970 1.00 95.62 289 ARG A O 1
ATOM 2346 N N . LEU A 1 290 ? -13.698 -8.166 8.154 1.00 94.75 290 LEU A N 1
ATOM 2347 C CA . LEU A 1 290 ? -13.256 -7.244 7.118 1.00 94.75 290 LEU A CA 1
ATOM 2348 C C . LEU A 1 290 ? -12.655 -8.030 5.953 1.00 94.75 290 LEU A C 1
ATOM 2350 O O . LEU A 1 290 ? -11.636 -8.701 6.104 1.00 94.75 290 LEU A O 1
ATOM 2354 N N . PHE A 1 291 ? -13.294 -7.950 4.787 1.00 95.56 291 PHE A N 1
ATOM 2355 C CA . PHE A 1 291 ? -12.863 -8.639 3.570 1.00 95.56 291 PHE A CA 1
ATOM 2356 C C . PHE A 1 291 ? -11.818 -7.806 2.826 1.00 95.56 291 PHE A C 1
ATOM 2358 O O . PHE A 1 291 ? -12.091 -6.666 2.470 1.00 95.56 291 PHE A O 1
ATOM 2365 N N . LEU A 1 292 ? -10.638 -8.374 2.561 1.00 95.25 292 LEU A N 1
ATOM 2366 C CA . LEU A 1 292 ? -9.554 -7.664 1.870 1.00 95.25 292 LEU A CA 1
ATOM 2367 C C . LEU A 1 292 ? -9.696 -7.678 0.342 1.00 95.25 292 LEU A C 1
ATOM 2369 O O . LEU A 1 292 ? -9.216 -6.768 -0.325 1.00 95.25 292 LEU A O 1
ATOM 2373 N N . GLY A 1 293 ? -10.392 -8.678 -0.207 1.00 91.81 293 GLY A N 1
ATOM 2374 C CA . GLY A 1 293 ? -10.505 -8.907 -1.652 1.00 91.81 293 GLY A CA 1
ATOM 2375 C C . GLY A 1 293 ? -11.003 -7.730 -2.510 1.00 91.81 293 GLY A C 1
ATOM 2376 O O . GLY A 1 293 ? -10.497 -7.594 -3.622 1.00 91.81 293 GLY A O 1
ATOM 2377 N N . PRO A 1 294 ? -11.950 -6.887 -2.052 1.00 93.38 294 PRO A N 1
ATOM 2378 C CA . PRO A 1 294 ? -12.409 -5.727 -2.822 1.00 93.38 294 PRO A CA 1
ATOM 2379 C C . PRO A 1 294 ? -11.389 -4.587 -2.950 1.00 93.38 294 PRO A C 1
ATOM 2381 O O . PRO A 1 294 ? -11.591 -3.696 -3.770 1.00 93.38 294 PRO A O 1
ATOM 2384 N N . TYR A 1 295 ? -10.326 -4.575 -2.140 1.00 92.38 295 TYR A N 1
ATOM 2385 C CA . TYR A 1 295 ? -9.358 -3.479 -2.106 1.00 92.38 295 TYR A CA 1
ATOM 2386 C C . TYR A 1 295 ? -8.143 -3.772 -2.986 1.00 92.38 295 TYR A C 1
ATOM 2388 O O . TYR A 1 295 ? -7.640 -4.896 -3.037 1.00 92.38 295 TYR A O 1
ATOM 2396 N N . GLU A 1 296 ? -7.611 -2.734 -3.633 1.00 88.69 296 GLU A N 1
ATOM 2397 C CA . GLU A 1 296 ? -6.403 -2.820 -4.460 1.00 88.69 296 GLU A CA 1
ATOM 2398 C C . GLU A 1 296 ? -5.128 -2.893 -3.602 1.00 88.69 296 GLU A C 1
ATOM 2400 O O . GLU A 1 296 ? -4.326 -1.959 -3.506 1.00 88.69 296 GLU A O 1
ATOM 2405 N N . LEU A 1 297 ? -4.945 -4.035 -2.943 1.00 91.94 297 LEU A N 1
ATOM 2406 C CA . LEU A 1 297 ? -3.804 -4.312 -2.080 1.00 91.94 297 LEU A CA 1
ATOM 2407 C C . LEU A 1 297 ? -2.635 -4.908 -2.868 1.00 91.94 297 LEU A C 1
ATOM 2409 O O . LEU A 1 297 ? -2.795 -5.696 -3.802 1.00 91.94 297 LEU A O 1
ATOM 2413 N N . THR A 1 298 ? -1.429 -4.582 -2.420 1.00 92.38 298 THR A N 1
ATOM 2414 C CA . THR A 1 298 ? -0.175 -5.203 -2.857 1.00 92.38 298 THR A CA 1
ATOM 2415 C C . THR A 1 298 ? 0.495 -5.901 -1.676 1.00 92.38 298 THR A C 1
ATOM 2417 O O . THR A 1 298 ? 0.189 -5.587 -0.521 1.00 92.38 298 THR A O 1
ATOM 2420 N N . PRO A 1 299 ? 1.424 -6.841 -1.911 1.00 93.50 299 PRO A N 1
ATOM 2421 C CA . PRO A 1 299 ? 2.237 -7.384 -0.832 1.00 93.50 299 PRO A CA 1
ATOM 2422 C C . PRO A 1 299 ? 3.009 -6.288 -0.088 1.00 93.50 299 PRO A C 1
ATOM 2424 O O . PRO A 1 299 ? 3.315 -5.220 -0.628 1.00 93.50 299 PRO A O 1
ATOM 2427 N N . THR A 1 300 ? 3.350 -6.549 1.169 1.00 94.75 300 THR A N 1
ATOM 2428 C CA . THR A 1 300 ? 4.222 -5.666 1.945 1.00 94.75 300 THR A CA 1
ATOM 2429 C C . THR A 1 300 ? 5.632 -5.691 1.361 1.00 94.75 300 THR A C 1
ATOM 2431 O O . THR A 1 300 ? 6.270 -6.739 1.301 1.00 94.75 300 THR A O 1
ATOM 2434 N N . HIS A 1 301 ? 6.144 -4.518 0.997 1.00 92.50 301 HIS A N 1
ATOM 2435 C CA . HIS A 1 301 ? 7.498 -4.338 0.485 1.00 92.50 301 HIS A CA 1
ATOM 2436 C C . HIS A 1 301 ? 8.370 -3.766 1.602 1.00 92.50 301 HIS A C 1
ATOM 2438 O O . HIS A 1 301 ? 8.126 -2.659 2.081 1.00 92.50 301 HIS A O 1
ATOM 2444 N N . ARG A 1 302 ? 9.376 -4.519 2.057 1.0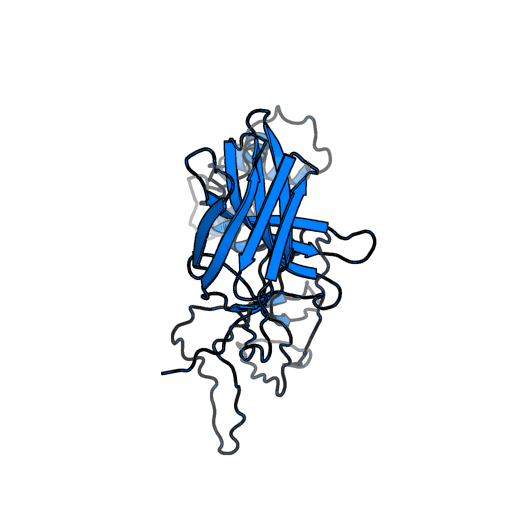0 91.50 302 ARG A N 1
ATOM 2445 C CA . ARG A 1 302 ? 10.267 -4.087 3.143 1.00 91.50 302 ARG A CA 1
ATOM 2446 C C . ARG A 1 302 ? 11.625 -3.718 2.573 1.00 91.50 302 ARG A C 1
ATOM 2448 O O . ARG A 1 302 ? 12.346 -4.595 2.118 1.00 91.50 302 ARG A O 1
ATOM 2455 N N . ASN A 1 303 ? 11.958 -2.434 2.656 1.00 88.75 303 ASN A N 1
ATOM 2456 C CA . ASN A 1 303 ? 13.276 -1.892 2.348 1.00 88.75 303 ASN A CA 1
ATOM 2457 C C . ASN A 1 303 ? 13.842 -2.369 0.998 1.00 88.75 303 ASN A C 1
ATOM 2459 O O . ASN A 1 303 ? 14.968 -2.859 0.912 1.00 88.75 303 ASN A O 1
ATOM 2463 N N . ILE A 1 304 ? 13.037 -2.248 -0.059 1.00 87.44 304 ILE A N 1
ATOM 2464 C CA . ILE A 1 304 ? 13.398 -2.703 -1.400 1.00 87.44 304 ILE A CA 1
ATOM 2465 C C . ILE A 1 304 ? 14.588 -1.889 -1.889 1.00 87.44 304 ILE A C 1
ATOM 2467 O O . ILE A 1 304 ? 14.484 -0.679 -2.106 1.00 87.44 304 ILE A O 1
ATOM 2471 N N . ASN A 1 305 ? 15.726 -2.573 -2.015 1.00 84.56 305 ASN A N 1
ATOM 2472 C CA . ASN A 1 305 ? 17.016 -2.019 -2.411 1.00 84.56 305 ASN A CA 1
ATOM 2473 C C . ASN A 1 305 ? 17.409 -0.718 -1.673 1.00 84.56 305 ASN A C 1
ATOM 2475 O O . ASN A 1 305 ? 18.001 0.175 -2.272 1.00 84.56 305 ASN A O 1
ATOM 2479 N N . ASN A 1 306 ? 17.037 -0.567 -0.394 1.00 83.88 306 ASN A N 1
ATOM 2480 C CA . ASN A 1 306 ? 17.234 0.671 0.382 1.00 83.88 306 ASN A CA 1
ATOM 2481 C C . ASN A 1 306 ? 16.607 1.937 -0.241 1.00 83.88 306 ASN A C 1
ATOM 2483 O O . ASN A 1 306 ? 17.041 3.053 0.048 1.00 83.88 306 ASN A O 1
ATOM 2487 N N . LYS A 1 307 ? 15.608 1.781 -1.119 1.00 85.12 307 LYS A N 1
ATOM 2488 C CA . LYS A 1 307 ? 14.967 2.890 -1.841 1.00 85.12 307 LYS A CA 1
ATOM 2489 C C . LYS A 1 307 ? 13.548 3.155 -1.390 1.00 85.12 307 LYS A C 1
ATOM 2491 O O . LYS A 1 307 ? 13.153 4.316 -1.336 1.00 85.12 307 LYS A O 1
ATOM 2496 N N . PHE A 1 308 ? 12.770 2.112 -1.115 1.00 90.88 308 PHE A N 1
ATOM 2497 C CA . PHE A 1 308 ? 11.400 2.303 -0.660 1.00 90.88 308 PHE A CA 1
ATOM 2498 C C . PHE A 1 308 ? 10.869 1.145 0.185 1.00 90.88 308 PHE A C 1
ATOM 2500 O O . PHE A 1 308 ? 11.409 0.039 0.190 1.00 90.88 308 PHE A O 1
ATOM 2507 N N . SER A 1 309 ? 9.784 1.407 0.908 1.00 93.88 309 SER A N 1
ATOM 2508 C CA . SER A 1 309 ? 8.980 0.400 1.600 1.00 93.88 309 SER A CA 1
ATOM 2509 C C . SER A 1 309 ? 7.497 0.702 1.428 1.00 93.88 309 SER A C 1
ATOM 2511 O O . SER A 1 309 ? 7.096 1.861 1.408 1.00 93.88 309 SER A O 1
ATOM 2513 N N . VAL A 1 310 ? 6.685 -0.350 1.370 1.00 95.81 310 VAL A N 1
ATOM 2514 C CA . VAL A 1 310 ? 5.221 -0.285 1.354 1.00 95.81 310 VAL A CA 1
ATOM 2515 C C . VAL A 1 310 ? 4.713 -1.138 2.503 1.00 95.81 310 VAL A C 1
ATOM 2517 O O . VAL A 1 310 ? 4.902 -2.356 2.516 1.00 95.81 310 VAL A O 1
ATOM 2520 N N . LYS A 1 311 ? 4.086 -0.496 3.485 1.00 97.31 311 LYS A N 1
ATOM 2521 C CA . LYS A 1 311 ? 3.579 -1.125 4.708 1.00 97.31 311 LYS A CA 1
ATOM 2522 C C . LYS A 1 311 ? 2.079 -0.914 4.844 1.00 97.31 311 LYS A C 1
ATOM 2524 O O . LYS A 1 311 ? 1.553 0.090 4.374 1.00 97.31 311 LYS A O 1
ATOM 2529 N N . TYR A 1 312 ? 1.417 -1.837 5.531 1.00 97.75 312 TYR A N 1
ATOM 2530 C CA . TYR A 1 312 ? -0.015 -1.771 5.798 1.00 97.75 312 TYR A CA 1
ATOM 2531 C C . TYR A 1 312 ? -0.262 -1.703 7.299 1.00 97.75 312 TYR A C 1
ATOM 2533 O O . TYR A 1 312 ? 0.420 -2.363 8.082 1.00 97.75 312 TYR A O 1
ATOM 2541 N N . PHE A 1 313 ? -1.236 -0.893 7.693 1.00 97.56 313 PHE A N 1
ATOM 2542 C CA . PHE A 1 313 ? -1.606 -0.687 9.084 1.00 97.56 313 PHE A CA 1
ATOM 2543 C C . PHE A 1 313 ? -3.114 -0.812 9.238 1.00 97.56 313 PHE A C 1
ATOM 2545 O O . PHE A 1 313 ? -3.865 -0.246 8.443 1.00 97.56 313 PHE A O 1
ATOM 2552 N N . LEU A 1 314 ? -3.536 -1.507 10.291 1.00 97.25 314 LEU A N 1
ATOM 2553 C CA . LEU A 1 314 ? -4.868 -1.323 10.849 1.00 97.25 314 LEU A CA 1
ATOM 2554 C C . LEU A 1 314 ? -4.816 -0.116 11.768 1.00 97.25 314 LEU A C 1
ATOM 2556 O O . LEU A 1 314 ? -3.988 -0.076 12.676 1.00 97.25 314 LEU A O 1
ATOM 2560 N N . ASN A 1 315 ? -5.668 0.865 11.509 1.00 97.12 315 ASN A N 1
ATOM 2561 C CA . ASN A 1 315 ? -5.740 2.098 12.268 1.00 97.12 315 ASN A CA 1
ATOM 2562 C C . ASN A 1 315 ? -7.135 2.221 12.881 1.00 97.12 315 ASN A C 1
ATOM 2564 O O . ASN A 1 315 ? -8.108 2.430 12.164 1.00 97.12 315 ASN A O 1
ATOM 2568 N N . LEU A 1 316 ? -7.223 2.054 14.198 1.00 95.69 316 LEU A N 1
ATOM 2569 C CA . LEU A 1 316 ? -8.447 2.273 14.957 1.00 95.69 316 LEU A CA 1
ATOM 2570 C C . LEU A 1 316 ? -8.509 3.749 15.342 1.00 95.69 316 LEU A C 1
ATOM 2572 O O . LEU A 1 316 ? -7.598 4.245 16.006 1.00 95.69 316 LEU A O 1
ATOM 2576 N N . VAL A 1 317 ? -9.563 4.436 14.917 1.00 94.81 317 VAL A N 1
ATOM 2577 C CA . VAL A 1 317 ? -9.795 5.863 15.145 1.00 94.81 317 VAL A CA 1
ATOM 2578 C C . VAL A 1 317 ? -11.051 6.024 15.983 1.00 94.81 317 VAL A C 1
ATOM 2580 O O . VAL A 1 317 ? -12.079 5.431 15.677 1.00 94.81 317 VAL A O 1
ATOM 2583 N N . LEU A 1 318 ? -10.975 6.845 17.023 1.00 93.06 318 LEU A N 1
ATOM 2584 C CA . LEU A 1 318 ? -12.104 7.216 17.864 1.00 93.06 318 LEU A CA 1
ATOM 2585 C C . LEU A 1 318 ? -12.225 8.733 17.908 1.00 93.06 318 LEU A C 1
ATOM 2587 O O . LEU A 1 318 ? -11.219 9.442 17.981 1.00 93.06 318 LEU A O 1
ATOM 2591 N N . VAL A 1 319 ? -13.458 9.216 17.885 1.00 93.25 319 VAL A N 1
ATOM 2592 C CA . VAL A 1 319 ? -13.799 10.630 18.033 1.00 93.25 319 VAL A CA 1
ATOM 2593 C C . VAL A 1 319 ? -14.847 10.740 19.127 1.00 93.25 319 VAL A C 1
ATOM 2595 O O . VAL A 1 319 ? -15.825 9.994 19.108 1.00 93.25 319 VAL A O 1
ATOM 2598 N N . ASP A 1 320 ? -14.640 11.627 20.094 1.00 91.69 320 ASP A N 1
ATOM 2599 C CA . ASP A 1 320 ? -15.612 11.879 21.160 1.00 91.69 320 ASP A CA 1
ATOM 2600 C C . ASP A 1 320 ? -16.567 13.043 20.836 1.00 91.69 320 ASP A C 1
ATOM 2602 O O . ASP A 1 320 ? -16.495 13.654 19.768 1.00 91.69 320 ASP A O 1
ATOM 2606 N N . GLU A 1 321 ? -17.510 13.328 21.738 1.00 91.50 321 GLU A N 1
ATOM 2607 C CA . GLU A 1 321 ? -18.458 14.446 21.584 1.00 91.50 321 GLU A CA 1
ATOM 2608 C C . GLU A 1 321 ? -17.790 15.837 21.593 1.00 91.50 321 GLU A C 1
ATOM 2610 O O . GLU A 1 321 ? -18.393 16.796 21.120 1.00 91.50 321 GLU A O 1
ATOM 2615 N N . GLU A 1 322 ? -16.554 15.954 22.089 1.00 93.31 322 GLU A N 1
ATOM 2616 C CA . GLU A 1 322 ? -15.755 17.189 22.087 1.00 93.31 322 GLU A CA 1
ATOM 2617 C C . GLU A 1 322 ? -14.862 17.302 20.831 1.00 93.31 322 GLU A C 1
ATOM 2619 O O . GLU A 1 322 ? -13.968 18.146 20.773 1.00 93.31 322 GLU A O 1
ATOM 2624 N N . ASP A 1 323 ? -15.075 16.434 19.833 1.00 92.81 323 ASP A N 1
ATOM 2625 C CA . ASP A 1 323 ? -14.277 16.306 18.607 1.00 92.81 323 ASP A CA 1
ATOM 2626 C C . ASP A 1 323 ? -12.778 16.013 18.858 1.00 92.81 323 ASP A C 1
ATOM 2628 O O . ASP A 1 323 ? -11.926 16.191 17.975 1.00 92.81 323 ASP A O 1
ATOM 2632 N N . ARG A 1 324 ? -12.425 15.486 20.041 1.00 92.06 324 ARG A N 1
ATOM 2633 C CA . ARG A 1 324 ? -11.074 14.982 20.318 1.00 92.06 324 ARG A CA 1
ATOM 2634 C C . ARG A 1 324 ? -10.885 13.649 19.610 1.00 92.06 324 ARG A C 1
ATOM 2636 O O . ARG A 1 324 ? -11.728 12.755 19.672 1.00 92.06 324 ARG A O 1
ATOM 2643 N N . ARG A 1 325 ? -9.744 13.511 18.931 1.00 92.88 325 ARG A N 1
ATOM 2644 C CA . ARG A 1 325 ? -9.408 12.329 18.129 1.00 92.88 325 ARG A CA 1
ATOM 2645 C C . ARG A 1 325 ? -8.361 11.480 18.831 1.00 92.88 325 ARG A C 1
ATOM 2647 O O . ARG A 1 325 ? -7.254 11.944 19.096 1.00 92.88 325 ARG A O 1
ATOM 2654 N N . TYR A 1 326 ? -8.685 10.213 19.033 1.00 91.69 326 TYR A N 1
ATOM 2655 C CA . TYR A 1 326 ? -7.777 9.192 19.539 1.00 91.69 326 TYR A CA 1
ATOM 2656 C C . TYR A 1 326 ? -7.538 8.174 18.440 1.00 91.69 326 TYR A C 1
ATOM 2658 O O . TYR A 1 326 ? -8.451 7.829 17.693 1.00 91.69 326 TYR A O 1
ATOM 2666 N N . PHE A 1 327 ? -6.312 7.688 18.306 1.00 92.94 327 PHE A N 1
ATOM 2667 C CA . PHE A 1 327 ? -6.037 6.645 17.334 1.00 92.94 327 PHE A CA 1
ATOM 2668 C C . PHE A 1 327 ? -4.910 5.738 17.792 1.00 92.94 327 PHE A C 1
ATOM 2670 O O . PHE A 1 327 ? -3.991 6.147 18.506 1.00 92.94 327 PHE A O 1
ATOM 2677 N N . LYS A 1 328 ? -4.971 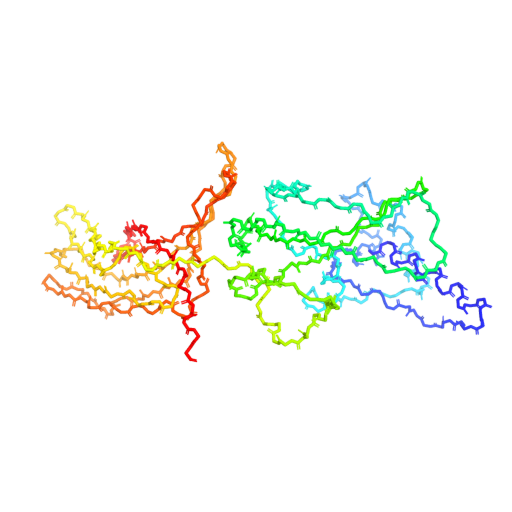4.493 17.336 1.00 95.06 328 LYS A N 1
ATOM 2678 C CA . LYS A 1 328 ? -3.900 3.521 17.492 1.00 95.06 328 LYS A CA 1
ATOM 2679 C C . LYS A 1 328 ? -3.767 2.752 16.195 1.00 95.06 328 LYS A C 1
ATOM 2681 O O . LYS A 1 328 ? -4.755 2.326 15.605 1.00 95.06 328 LYS A O 1
ATOM 2686 N N . GLN A 1 329 ? -2.524 2.590 15.763 1.00 96.06 329 GLN A N 1
ATOM 2687 C CA . GLN A 1 329 ? -2.196 1.865 14.549 1.00 96.06 329 GLN A CA 1
ATOM 2688 C C . GLN A 1 329 ? -1.301 0.676 14.868 1.00 96.06 329 GLN A C 1
ATOM 2690 O O . GLN A 1 329 ? -0.393 0.785 15.695 1.00 96.06 329 GLN A O 1
ATOM 2695 N N . GLN A 1 330 ? -1.524 -0.423 14.162 1.00 96.69 330 GLN A N 1
ATOM 2696 C CA . GLN A 1 330 ? -0.728 -1.634 14.267 1.00 96.69 330 GLN A CA 1
ATOM 2697 C C . GLN A 1 330 ? -0.403 -2.162 12.870 1.00 96.69 330 GLN A C 1
ATOM 2699 O O . GLN A 1 330 ? -1.273 -2.232 12.001 1.00 96.69 330 GLN A O 1
ATOM 2704 N N . GLU A 1 331 ? 0.870 -2.488 12.638 1.00 96.62 331 GLU A N 1
ATOM 2705 C CA . GLU A 1 331 ? 1.337 -2.981 11.339 1.00 96.62 331 GLU A CA 1
ATOM 2706 C C . GLU A 1 331 ? 0.808 -4.400 11.090 1.00 96.62 331 GLU A C 1
ATOM 2708 O O . GLU A 1 331 ? 0.926 -5.270 11.956 1.00 96.62 331 GLU A O 1
ATOM 2713 N N . ILE A 1 332 ? 0.283 -4.636 9.887 1.00 96.38 332 ILE A N 1
ATOM 2714 C CA . ILE A 1 332 ? -0.069 -5.961 9.372 1.00 96.38 332 ILE A CA 1
ATOM 2715 C C . ILE A 1 332 ? 0.745 -6.252 8.112 1.00 96.38 332 ILE A C 1
ATOM 2717 O O . ILE A 1 332 ? 1.060 -5.356 7.326 1.00 96.38 332 ILE A O 1
ATOM 2721 N N . THR A 1 333 ? 1.116 -7.516 7.913 1.00 95.94 333 THR A N 1
ATOM 2722 C CA . THR A 1 333 ? 1.877 -7.920 6.722 1.00 95.94 333 THR A CA 1
ATOM 2723 C C . THR A 1 333 ? 0.945 -8.512 5.675 1.00 95.94 333 THR A C 1
ATOM 2725 O O . THR A 1 333 ? 0.273 -9.506 5.935 1.00 95.94 333 THR A O 1
ATOM 2728 N N . MET A 1 334 ? 0.955 -7.939 4.479 1.00 95.25 334 MET A N 1
ATOM 2729 C CA . MET A 1 334 ? 0.228 -8.441 3.318 1.00 95.25 334 MET A CA 1
ATOM 2730 C C . MET A 1 334 ? 1.137 -9.338 2.478 1.00 95.25 334 MET A C 1
ATOM 2732 O O . MET A 1 334 ? 2.293 -8.987 2.232 1.00 95.25 334 MET A O 1
ATOM 2736 N N . TYR A 1 335 ? 0.630 -10.480 2.019 1.00 92.69 335 TYR A N 1
ATOM 2737 C CA . TYR A 1 335 ? 1.372 -11.406 1.160 1.00 92.69 335 TYR A CA 1
ATOM 2738 C C . TYR A 1 335 ? 0.485 -12.013 0.067 1.00 92.69 335 TYR A C 1
ATOM 2740 O O . TYR A 1 335 ? -0.744 -11.980 0.153 1.00 92.69 335 TYR A O 1
ATOM 2748 N N . ARG A 1 336 ? 1.105 -12.565 -0.979 1.00 90.00 336 ARG A N 1
ATOM 2749 C CA . ARG A 1 336 ? 0.415 -13.183 -2.119 1.00 90.00 336 ARG A CA 1
ATOM 2750 C C . ARG A 1 336 ? 0.657 -14.690 -2.114 1.00 90.00 336 ARG A C 1
ATOM 2752 O O . ARG A 1 336 ? 1.803 -15.129 -2.058 1.00 90.00 336 ARG A O 1
ATOM 2759 N N . LEU A 1 337 ? -0.421 -15.469 -2.163 1.00 85.75 337 LEU A N 1
ATOM 2760 C CA . LEU A 1 337 ? -0.368 -16.927 -2.256 1.00 85.75 337 LEU A CA 1
ATOM 2761 C C . LEU A 1 337 ? -0.237 -17.345 -3.711 1.00 85.75 337 LEU A C 1
ATOM 2763 O O . LEU A 1 337 ? -0.822 -16.708 -4.588 1.00 85.75 337 LEU A O 1
ATOM 2767 N N . GLN A 1 338 ? 0.516 -18.417 -3.954 1.00 77.44 338 GLN A N 1
ATOM 2768 C CA . GLN A 1 338 ? 0.510 -19.078 -5.251 1.00 77.44 338 GLN A CA 1
ATOM 2769 C C . GLN A 1 338 ? -0.893 -19.639 -5.489 1.00 77.44 338 GLN A C 1
ATOM 2771 O O . GLN A 1 338 ? -1.396 -20.395 -4.663 1.00 77.44 338 GLN A O 1
ATOM 2776 N N . GLU A 1 339 ? -1.541 -19.223 -6.576 1.00 68.50 339 GLU A N 1
ATOM 2777 C CA . GLU A 1 339 ? -2.833 -19.792 -6.954 1.00 68.50 339 GLU A CA 1
ATOM 2778 C C . GLU A 1 339 ? -2.593 -21.259 -7.338 1.00 68.50 339 GLU A C 1
ATOM 2780 O O . GLU A 1 339 ? -1.867 -21.550 -8.294 1.00 68.50 339 GLU A O 1
ATOM 2785 N N . GLU A 1 340 ? -3.137 -22.190 -6.548 1.00 56.41 340 GLU A N 1
ATOM 2786 C CA . GLU A 1 340 ? -3.213 -23.594 -6.942 1.00 56.41 340 GLU A CA 1
ATOM 2787 C C . GLU A 1 340 ? -4.124 -23.651 -8.166 1.00 56.41 340 GLU A C 1
ATOM 2789 O O . GLU A 1 340 ? -5.315 -23.345 -8.093 1.00 56.41 340 GLU A O 1
ATOM 2794 N N . THR A 1 341 ? -3.537 -23.962 -9.318 1.00 44.22 341 THR A N 1
ATOM 2795 C CA . THR A 1 341 ? -4.285 -24.206 -10.549 1.00 44.22 341 THR A CA 1
ATOM 2796 C C . THR A 1 341 ? -5.103 -25.469 -10.307 1.00 44.22 341 THR A C 1
ATOM 2798 O O . THR A 1 341 ? -4.555 -26.568 -10.315 1.00 44.22 341 THR A O 1
ATOM 2801 N N . SER A 1 342 ? -6.377 -25.274 -9.963 1.00 32.78 342 SER A N 1
ATOM 2802 C CA . SER A 1 342 ? -7.355 -26.342 -9.732 1.00 32.78 342 SER A CA 1
ATOM 2803 C C . SER A 1 342 ? -7.868 -26.890 -11.053 1.00 32.78 342 SER A C 1
ATOM 2805 O O . SER A 1 342 ? -8.126 -26.054 -11.953 1.00 32.78 342 SER A O 1
#

Sequence (342 aa):
MSATCFEIIWLRGLLTELGFSQAQPTPLHADNTSAIQIAANPVYHERTKHIEVDCHSIRDAYDRRVISLPHISTSIQIADIFTKTLTQMYFDRGNFYDFTSLVRELDVPGEIYERKTYAFEFSTVEMPYETYNGVNVRLRYVLKVTINRGYAGSIVEYQDFVTGANSVRLASPLPSWRVQLKPQLMNDTRVRNYSPPPQINNSIKMEVGIEDCLHIEFEYNKSKYHLKDVIIGKIYFLLVRIKIKNMDLEIRRRESTGSGTNTHVETETLAKFELMDGAPVRGESIPIRLFLGPYELTPTHRNINN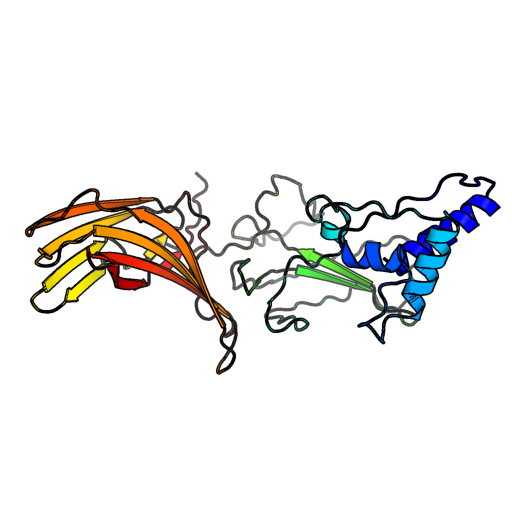KFSVKYFLNLVLVDEEDRRYFKQQEITMYRLQEETS

Radius of gyration: 29.22 Å; Cα contacts (8 Å, |Δi|>4): 521; chains: 1; bounding box: 53×73×90 Å

Organism: Glycine soja (NCBI:txid3848)

Foldseek 3Di:
DLVVLVVLVVVQVVCVVVVNHDPAAAEDEDAPPVLLCLLADPPPDPDDPDCPPSSVSSNVCVVVRNHDYDYDHPVPPPVCVVVPPPDAQPPDPPDDDPPDDDDDDFDDDDDDPDDDDGDDDDPDDDDPDKFDDDDRHTDFDWDWDWAPDPVDHIDIDIDTAADDDDDPDDDDDDDDDDPPPDPDDPPGSIGADADADDPDFAKDWDWDDDPPAFTKIKIWGGQEDELFGKIKIKIATQDHNFWWPWKKKWKKKWKWFDADPPIDIDIDTQDIGTQDDGTDDHGDMGIDIGGNNVTPDDFWADCVVVGMTIWIWTKMWIATPVRDIDIDIDTGGYGHHDPDPD

Nearest PDB structures (foldseek):
  7blq-assembly1_J  TM=9.572E-01  e=3.501E-26  Thermochaetoides thermophila DSM 1495
  7blo-assembly1_J  TM=9.551E-01  e=7.966E-25  Homo sapiens
  3lh9-assembly2_B  TM=9.576E-01  e=1.991E-24  Mus musculus
  2r51-assembly1_A  TM=9.252E-01  e=2.606E-24  unclassified
  3lh9-assembly1_A  TM=9.573E-01  e=3.800E-24  Mus musculus

pLDDT: mean 77.87, std 18.9, range [24.09, 97.75]